Protein AF-A0A9E5ZS66-F1 (afdb_monomer)

Sequence (332 aa):
MKNKKNYLKIIKYVLIVLVYCNCYYNGHAQNQLYPANLNLSTLNGSNGFAIPGLPTSLQFGAESQFIGDVNNDGLQDIAIGSGNATINGNELAGAAYIIFGSSTPFPTPFDVDMLDGTNGFAVEGIAYNKRRGSTITGPGDINGDGIDDLIIGSSSTTAIVIYGTTTFPALITINDITSTNGFLINTGANQIASLGDVNGDAINDFIIGRPDSSGQSWIVFGRSTNFPASIGASWLDGINGFRTSTFPGTIPSFKVGGAGDINNDGFNDILIGNWDSTDPAISYILFGKGTSFAPLVDLLALDGTDGFSIDNNGGNFLSFVGTLGDINNDGI

Foldseek 3Di:
DDDPPPDPPPFDKDWDFDDDDPPPDDDDPPPVPDDPDDDQVPQWQVGTAIEGDDPPQQCWQVEKDFQAFLQPPPFTKMKIWRQQDQDPNAGSLIKMWIFHDDPDGADHHHYSVPQAFQGTAMETGDHHNFRKRLYKHFLQALQPPRHTKIWIFTQFFKIWTFHRHNTDGRYDYPVNQDQVGTAIEGFHALDKEWAQFLQPPRHTKIKGFCTNVVQKIWIAHRYNDTDDNYDYLVVLAQVRTAMEDHDDAPRWRNAKYWQQQPVPPPGIKIKTWGQHQDPQRKIWIFHGYNDTDGNYHYRVPDDPPGTDIDRQPPRGTDPYHDYDPPPPPPSD

Nearest PDB structures (foldseek):
  6om1-assembly1_A  TM=7.095E-01  e=1.497E-08  Homo sapiens
  8xfg-assembly1_A  TM=6.602E-01  e=8.452E-08  Homo sapiens
  4um8-assembly2_C  TM=6.629E-01  e=1.747E-07  Homo sapiens
  4neh-assembly1_A  TM=5.868E-01  e=8.341E-07  Homo sapiens
  3k6s-assembly1_A  TM=6.011E-01  e=1.217E-05  Homo sapiens

Secondary structure (DSSP, 8-state):
------------EEEE-----------------S-SS--GGG--SSS-EEEEPP-TTS-TTSSEEE---SSSSSS--EEEEETT--BTTBTT-BEEEEE---SSPPPSS--GGG--SSSEEEEE--STT--EEEEEEEEE-SSSSSS-EEEEEETTS-EEEE---S---SEE-GGG--TTTEEEE-S--SEEEEEE-SSSSSS-EEEEESGGG-S-EEEE---SS---SEE-GGG-SSSSEEEEPP-SSSEEEEEEEEEESSSSSSS-EEEEEEE-SSS--EEEEE---SSPPPSEE-GGG--SSSEEEEE-TTT-----------SSSS--

pLDDT: mean 84.76, std 17.6, range [31.8, 98.62]

Solvent-accessible surface area (backbone atoms only — not comparable to full-atom values): 17534 Å² total; per-residue (Å²): 134,90,81,80,80,78,72,77,77,77,80,56,62,44,79,51,77,60,82,83,79,81,84,71,92,69,97,66,77,89,66,77,90,60,69,99,67,82,61,77,90,72,44,63,16,74,67,14,34,39,32,73,42,62,71,90,82,16,48,52,54,74,31,67,48,72,24,41,27,35,48,67,80,86,39,61,18,37,39,34,12,17,20,39,25,64,40,98,86,20,54,25,2,8,23,27,42,38,38,52,47,69,99,60,64,43,55,64,63,37,62,81,88,71,37,60,22,85,59,20,26,35,39,46,30,92,42,64,65,33,15,22,16,55,24,61,35,31,35,33,27,36,53,60,80,83,33,14,17,40,37,38,16,5,61,68,33,59,20,41,39,38,52,38,44,82,72,51,61,31,66,44,43,81,86,73,57,40,68,88,46,28,27,32,36,72,33,13,28,65,27,56,25,32,28,41,33,32,53,64,81,83,27,19,15,34,38,33,14,16,45,69,75,65,23,21,36,38,40,38,52,35,37,75,62,83,69,58,62,58,48,49,77,88,63,27,61,20,79,51,17,24,30,42,44,65,62,75,54,83,32,25,21,58,34,47,24,19,50,36,47,67,83,70,79,83,22,18,14,39,35,41,17,22,47,20,77,53,86,66,20,46,25,34,41,40,55,36,39,77,62,85,52,56,32,66,40,58,70,89,71,47,79,60,85,60,20,38,76,42,81,28,68,90,60,40,58,57,87,77,68,67,64,73,71,64,84,82,74,78,82,86

Structure (mmCIF, N/CA/C/O backbone):
data_AF-A0A9E5ZS66-F1
#
_entry.id   AF-A0A9E5ZS66-F1
#
loop_
_atom_site.group_PDB
_atom_site.id
_atom_site.type_symbol
_atom_site.label_atom_id
_atom_site.label_alt_id
_atom_site.label_comp_id
_atom_site.label_asym_id
_atom_site.label_entity_id
_atom_site.label_seq_id
_atom_site.pdbx_PDB_ins_code
_atom_site.Cartn_x
_atom_site.Cartn_y
_atom_site.Cartn_z
_atom_site.occupancy
_atom_site.B_iso_or_equiv
_atom_site.auth_seq_id
_atom_site.auth_comp_id
_atom_site.auth_asym_id
_atom_site.auth_atom_id
_atom_site.pdbx_PDB_model_num
ATOM 1 N N . MET A 1 1 ? -26.086 45.829 11.286 1.00 36.38 1 MET A N 1
ATOM 2 C CA . MET A 1 1 ? -26.858 44.726 10.67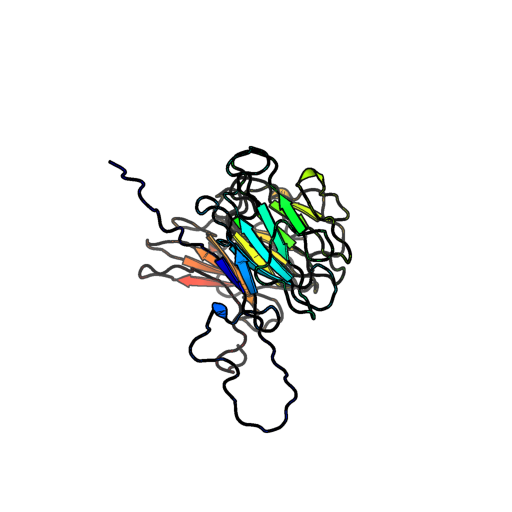3 1.00 36.38 1 MET A CA 1
ATOM 3 C C . MET A 1 1 ? -25.900 43.593 10.355 1.00 36.38 1 MET A C 1
ATOM 5 O O . MET A 1 1 ? -24.810 43.852 9.863 1.00 36.38 1 MET A O 1
ATOM 9 N N . LYS A 1 2 ? -26.271 42.376 10.758 1.00 37.97 2 LYS A N 1
ATOM 10 C CA . LYS A 1 2 ? -25.498 41.135 10.623 1.00 37.97 2 LYS A CA 1
ATOM 11 C C . LYS A 1 2 ? -25.270 40.797 9.147 1.00 37.97 2 LYS A C 1
ATOM 13 O O . LYS A 1 2 ? -26.217 40.861 8.382 1.00 37.97 2 LYS A O 1
ATOM 18 N N . ASN A 1 3 ? -24.079 40.308 8.813 1.00 33.38 3 ASN A N 1
ATOM 19 C CA . ASN A 1 3 ? -23.892 39.333 7.738 1.00 33.38 3 ASN A CA 1
ATOM 20 C C . ASN A 1 3 ? -22.883 38.280 8.216 1.00 33.38 3 ASN A C 1
ATOM 22 O O . ASN A 1 3 ? -21.720 38.261 7.822 1.00 33.38 3 ASN A O 1
ATOM 26 N N . LYS A 1 4 ? -23.337 37.403 9.123 1.00 35.78 4 LYS A N 1
ATOM 27 C CA . LYS A 1 4 ? -22.687 36.103 9.315 1.00 35.78 4 LYS A CA 1
ATOM 28 C C . LYS A 1 4 ? -23.049 35.274 8.086 1.00 35.78 4 LYS A C 1
ATOM 30 O O . LYS A 1 4 ? -24.195 34.857 7.954 1.00 35.78 4 LYS A O 1
ATOM 35 N N . LYS A 1 5 ? -22.091 35.081 7.178 1.00 39.00 5 LYS A N 1
ATOM 36 C CA . LYS A 1 5 ? -22.183 34.033 6.161 1.00 39.00 5 LYS A CA 1
ATOM 37 C C . LYS A 1 5 ? -22.294 32.704 6.908 1.00 39.00 5 LYS A C 1
ATOM 39 O O . LYS A 1 5 ? -21.324 32.249 7.507 1.00 39.00 5 LYS A O 1
ATOM 44 N N . ASN A 1 6 ? -23.490 32.126 6.915 1.00 36.09 6 ASN A N 1
ATOM 45 C CA . ASN A 1 6 ? -23.680 30.729 7.265 1.00 36.09 6 ASN A CA 1
ATOM 46 C C . ASN A 1 6 ? -23.031 29.915 6.146 1.00 36.09 6 ASN A C 1
ATOM 48 O O . ASN A 1 6 ? -23.647 29.676 5.111 1.00 36.09 6 ASN A O 1
ATOM 52 N N . TYR A 1 7 ? -21.768 29.539 6.325 1.00 35.75 7 TYR A N 1
ATOM 53 C CA . TYR A 1 7 ? -21.226 28.428 5.564 1.00 35.75 7 TYR A CA 1
ATOM 54 C C . TYR A 1 7 ? -22.004 27.194 6.017 1.00 35.75 7 TYR A C 1
ATOM 56 O O . TYR A 1 7 ? -21.926 26.814 7.188 1.00 35.75 7 TYR A O 1
ATOM 64 N N . LEU A 1 8 ? -22.797 26.602 5.120 1.00 31.80 8 LEU A N 1
ATOM 65 C CA . LEU A 1 8 ? -23.217 25.220 5.299 1.00 31.80 8 LEU A CA 1
ATOM 66 C C . LEU A 1 8 ? -21.930 24.413 5.491 1.00 31.80 8 LEU A C 1
ATOM 68 O O . LEU A 1 8 ? -21.129 24.296 4.564 1.00 31.80 8 LEU A O 1
ATOM 72 N N . LYS A 1 9 ? -21.706 23.893 6.702 1.00 33.88 9 LYS A N 1
ATOM 73 C CA . LYS A 1 9 ? -20.763 22.796 6.899 1.00 33.88 9 LYS A CA 1
ATOM 74 C C . LYS A 1 9 ? -21.341 21.624 6.116 1.00 33.88 9 LYS A C 1
ATOM 76 O O . LYS A 1 9 ? -22.231 20.939 6.606 1.00 33.88 9 LYS A O 1
ATOM 81 N N . ILE A 1 10 ? -20.884 21.435 4.882 1.00 38.16 10 ILE A N 1
ATOM 82 C CA . ILE A 1 10 ? -21.000 20.139 4.223 1.00 38.16 10 ILE A CA 1
ATOM 83 C C . ILE A 1 10 ? -20.134 19.224 5.081 1.00 38.16 10 ILE A C 1
ATOM 85 O O . ILE A 1 10 ? -18.907 19.314 5.032 1.00 38.16 10 ILE A O 1
ATOM 89 N N . ILE A 1 11 ? -20.762 18.446 5.960 1.00 42.16 11 ILE A N 1
ATOM 90 C CA . ILE A 1 11 ? -20.034 17.447 6.727 1.00 42.16 11 ILE A CA 1
ATOM 91 C C . ILE A 1 11 ? -19.647 16.376 5.709 1.00 42.16 11 ILE A C 1
ATOM 93 O O . ILE A 1 11 ? -20.509 15.735 5.112 1.00 42.16 11 ILE A O 1
ATOM 97 N N . LYS A 1 12 ? -18.348 16.284 5.420 1.00 51.50 12 LYS A N 1
ATOM 98 C CA . LYS A 1 12 ? -17.792 15.198 4.619 1.00 51.50 12 LYS A CA 1
ATOM 99 C C . LYS A 1 12 ? -17.627 14.008 5.559 1.00 51.50 12 LYS A C 1
ATOM 101 O O . LYS A 1 12 ? -17.084 14.171 6.648 1.00 51.50 12 LYS A O 1
ATOM 106 N N . TYR A 1 13 ? -18.135 12.856 5.153 1.00 49.97 13 TYR A N 1
ATOM 107 C CA . TYR A 1 13 ? -18.022 11.601 5.887 1.00 49.97 13 TYR A CA 1
ATOM 108 C C . TYR A 1 13 ? -17.278 10.602 5.011 1.00 49.97 13 TYR A C 1
ATOM 110 O O . TYR A 1 13 ? -17.424 10.646 3.787 1.00 49.97 13 TYR A O 1
ATOM 118 N N . VAL A 1 14 ? -16.536 9.692 5.635 1.00 57.38 14 VAL A N 1
ATOM 119 C CA . VAL A 1 14 ? -16.211 8.412 5.002 1.00 57.38 14 VAL A CA 1
ATOM 120 C C . VAL A 1 14 ? -17.376 7.476 5.301 1.00 57.38 14 VAL A C 1
ATOM 122 O O . VAL A 1 14 ? -17.812 7.364 6.451 1.00 57.38 14 VAL A O 1
ATOM 125 N N . LEU A 1 15 ? -17.929 6.876 4.249 1.00 53.34 15 LEU A N 1
ATOM 126 C CA . LEU A 1 15 ? -19.026 5.922 4.343 1.00 53.34 15 LEU A CA 1
ATOM 127 C C . LEU A 1 15 ? -18.474 4.519 4.133 1.00 53.34 15 LEU A C 1
ATOM 129 O O . LEU A 1 15 ? -17.891 4.246 3.087 1.00 53.34 15 LEU A O 1
ATOM 133 N N . ILE A 1 16 ? -18.726 3.637 5.095 1.00 58.06 16 ILE A N 1
ATOM 134 C CA . ILE A 1 16 ? -18.378 2.222 5.002 1.00 58.06 16 ILE A CA 1
ATOM 135 C C . ILE A 1 16 ? -19.678 1.424 5.033 1.00 58.06 16 ILE A C 1
ATOM 137 O O . ILE A 1 16 ? -20.491 1.551 5.954 1.00 58.06 16 ILE A O 1
ATOM 141 N N . VAL A 1 17 ? -19.889 0.618 3.993 1.00 56.75 17 VAL A N 1
ATOM 142 C CA . VAL A 1 17 ? -21.053 -0.263 3.866 1.00 56.75 17 VAL A CA 1
ATOM 143 C C . VAL A 1 17 ? -20.607 -1.680 4.191 1.00 56.75 17 VAL A C 1
ATOM 145 O O . VAL A 1 17 ? -19.771 -2.240 3.490 1.00 56.75 17 VAL A O 1
ATOM 148 N N . LEU A 1 18 ? -21.171 -2.258 5.252 1.00 43.91 18 LEU A N 1
ATOM 149 C CA . LEU A 1 18 ? -20.892 -3.638 5.638 1.00 43.91 18 LEU A CA 1
ATOM 150 C C . LEU A 1 18 ? -21.730 -4.583 4.773 1.00 43.91 18 LEU A C 1
ATOM 152 O O . LEU A 1 18 ? -22.962 -4.484 4.731 1.00 43.91 18 LEU A O 1
ATOM 156 N N . VAL A 1 19 ? -21.058 -5.492 4.068 1.00 40.69 19 VAL A N 1
ATOM 157 C CA . VAL A 1 19 ? -21.708 -6.502 3.232 1.00 40.69 19 VAL A CA 1
ATOM 158 C C . VAL A 1 19 ? -21.757 -7.819 3.989 1.00 40.69 19 VAL A C 1
ATOM 160 O O . VAL A 1 19 ? -20.729 -8.429 4.247 1.00 40.69 19 VAL A O 1
ATOM 163 N N . TYR A 1 20 ? -22.960 -8.270 4.340 1.00 36.44 20 TYR A N 1
ATOM 164 C CA . TYR A 1 20 ? -23.167 -9.577 4.956 1.00 36.44 20 TYR A CA 1
ATOM 165 C C . TYR A 1 20 ? -23.696 -10.548 3.891 1.00 36.44 20 TYR A C 1
ATOM 167 O O . TYR A 1 20 ? -24.894 -10.557 3.603 1.00 36.44 20 TYR A O 1
ATOM 175 N N . CYS A 1 21 ? -22.821 -11.356 3.274 1.00 38.41 21 CYS A N 1
ATOM 176 C CA . CYS A 1 21 ? -23.268 -12.519 2.498 1.00 38.41 21 CYS A CA 1
ATOM 177 C C . CYS A 1 21 ? -23.444 -13.698 3.447 1.00 38.41 21 CYS A C 1
ATOM 179 O O . CYS A 1 21 ? -22.480 -14.326 3.874 1.00 38.41 21 CYS A O 1
ATOM 181 N N . ASN A 1 22 ? -24.694 -14.034 3.748 1.00 35.97 22 ASN A N 1
ATOM 182 C CA . ASN A 1 22 ? -25.016 -15.305 4.377 1.00 35.97 22 ASN A CA 1
ATOM 183 C C . ASN A 1 22 ? -25.039 -16.368 3.272 1.00 35.97 22 ASN A C 1
ATOM 185 O O . ASN A 1 22 ? -26.098 -16.720 2.753 1.00 35.97 22 ASN A O 1
ATOM 189 N N . CYS A 1 23 ? -23.868 -16.822 2.828 1.00 40.44 23 CYS A N 1
ATOM 190 C CA . CYS A 1 23 ? -23.771 -17.762 1.718 1.00 40.44 23 CYS A CA 1
ATOM 191 C C . CYS A 1 23 ? -24.053 -19.210 2.196 1.00 40.44 23 CYS A C 1
ATOM 193 O O . CYS A 1 23 ? -23.234 -20.107 2.032 1.00 40.44 23 CYS A O 1
ATOM 195 N N . TYR A 1 24 ? -25.226 -19.458 2.793 1.00 40.06 24 TYR A N 1
ATOM 196 C CA . TYR A 1 24 ? -25.786 -20.810 2.887 1.00 40.06 24 TYR A CA 1
ATOM 197 C C . TYR A 1 24 ? -26.629 -21.057 1.638 1.00 40.06 24 TYR A C 1
ATOM 199 O O . TYR A 1 24 ? -27.750 -20.566 1.503 1.00 40.06 24 TYR A O 1
ATOM 207 N N . TYR A 1 25 ? -26.044 -21.804 0.702 1.00 45.16 25 TYR A N 1
ATOM 208 C CA . TYR A 1 25 ? -26.664 -22.234 -0.546 1.00 45.16 25 TYR A CA 1
ATOM 209 C C . TYR A 1 25 ? -27.928 -23.052 -0.257 1.00 45.16 25 TYR A C 1
ATOM 211 O O . TYR A 1 25 ? -27.865 -24.246 0.013 1.00 45.16 25 TYR A O 1
ATOM 219 N N . ASN A 1 26 ? -29.088 -22.405 -0.323 1.00 39.00 26 ASN A N 1
ATOM 220 C CA . ASN A 1 26 ? -30.381 -23.065 -0.455 1.00 39.00 26 ASN A CA 1
ATOM 221 C C . ASN A 1 26 ? -31.292 -22.203 -1.333 1.00 39.00 26 ASN A C 1
ATOM 223 O O . ASN A 1 26 ? -32.043 -21.370 -0.840 1.00 39.00 26 ASN A O 1
ATOM 227 N N . GLY A 1 27 ? -31.190 -22.403 -2.650 1.00 45.38 27 GLY A N 1
ATOM 228 C CA . GLY A 1 27 ? -32.320 -22.435 -3.591 1.00 45.38 27 GLY A CA 1
ATOM 229 C C . GLY A 1 27 ? -33.308 -21.264 -3.683 1.00 45.38 27 GLY A C 1
ATOM 230 O O . GLY A 1 27 ? -34.323 -21.422 -4.358 1.00 45.38 27 GLY A O 1
ATOM 231 N N . HIS A 1 28 ? -33.069 -20.110 -3.066 1.00 40.34 28 HIS A N 1
ATOM 232 C CA . HIS A 1 28 ? -33.955 -18.955 -3.179 1.00 40.34 28 HIS A CA 1
ATOM 233 C C . HIS A 1 28 ? -33.386 -17.925 -4.151 1.00 40.34 28 HIS A C 1
ATOM 235 O O . HIS A 1 28 ? -32.195 -17.624 -4.140 1.00 40.34 28 HIS A O 1
ATOM 241 N N . ALA A 1 29 ? -34.269 -17.418 -5.014 1.00 43.22 29 ALA A N 1
ATOM 242 C CA . ALA A 1 29 ? -34.008 -16.333 -5.942 1.00 43.22 29 ALA A CA 1
ATOM 243 C C . ALA A 1 29 ? -33.175 -15.225 -5.287 1.00 43.22 29 ALA A C 1
ATOM 245 O O . ALA A 1 29 ? -33.376 -14.920 -4.112 1.00 43.22 29 ALA A O 1
ATOM 246 N N . GLN A 1 30 ? -32.275 -14.648 -6.084 1.00 47.28 30 GLN A N 1
ATOM 247 C CA . GLN A 1 30 ? -31.478 -13.450 -5.830 1.00 47.28 30 GLN A CA 1
ATOM 248 C C . GLN A 1 30 ? -32.368 -12.319 -5.286 1.00 47.28 30 GLN A C 1
ATOM 250 O O . GLN A 1 30 ? -32.801 -11.433 -6.021 1.00 47.28 30 GLN A O 1
ATOM 255 N N . ASN A 1 31 ? -32.712 -12.368 -4.000 1.00 48.25 31 ASN A N 1
ATOM 256 C CA . ASN A 1 31 ? -33.357 -11.261 -3.328 1.00 48.25 31 ASN A CA 1
ATOM 257 C C . ASN A 1 31 ? -32.305 -10.173 -3.300 1.00 48.25 31 ASN A C 1
ATOM 259 O O . ASN A 1 31 ? -31.251 -10.352 -2.699 1.00 48.25 31 ASN A O 1
ATOM 263 N N . GLN A 1 32 ? -32.580 -9.074 -3.990 1.00 50.25 32 GLN A N 1
ATOM 264 C CA . GLN A 1 32 ? -31.764 -7.879 -3.942 1.00 50.25 32 GLN A CA 1
ATOM 265 C C . GLN A 1 32 ? -31.570 -7.492 -2.462 1.00 50.25 32 GLN A C 1
ATOM 267 O O . GLN A 1 32 ? -32.476 -6.945 -1.838 1.00 50.25 32 GLN A O 1
ATOM 272 N N . LEU A 1 33 ? -30.410 -7.839 -1.887 1.00 61.53 33 LEU A N 1
ATOM 273 C CA . LEU A 1 33 ? -30.111 -7.681 -0.454 1.00 61.53 33 LEU A CA 1
ATOM 274 C C . LEU A 1 33 ? -29.958 -6.204 -0.051 1.00 61.53 33 LEU A C 1
ATOM 276 O O . LEU A 1 33 ? -29.915 -5.890 1.136 1.00 61.53 33 LEU A O 1
ATOM 280 N N . TYR A 1 34 ? -29.920 -5.297 -1.035 1.00 61.88 34 TYR A N 1
ATOM 281 C CA . TYR A 1 34 ? -29.698 -3.869 -0.849 1.00 61.88 34 TYR A CA 1
ATOM 282 C C . TYR A 1 34 ? -30.786 -3.021 -1.506 1.00 61.88 34 TYR A C 1
ATOM 284 O O . TYR A 1 34 ? -31.187 -3.286 -2.645 1.00 61.88 34 TYR A O 1
ATOM 292 N N . PRO A 1 35 ? -31.246 -1.951 -0.837 1.00 71.38 35 PRO A N 1
ATOM 293 C CA . PRO A 1 35 ? -32.165 -1.018 -1.462 1.00 71.38 35 PRO A CA 1
ATOM 294 C C . PRO A 1 35 ? -31.481 -0.332 -2.652 1.00 71.38 35 PRO A C 1
ATOM 296 O O . PRO A 1 35 ? -30.297 -0.014 -2.598 1.00 71.38 35 PRO A O 1
ATOM 299 N N . ALA A 1 36 ? -32.244 -0.022 -3.705 1.00 80.19 36 ALA A N 1
ATOM 300 C CA . ALA A 1 36 ? -31.746 0.778 -4.833 1.00 80.19 36 ALA A CA 1
ATOM 301 C C . ALA A 1 36 ? -31.235 2.172 -4.405 1.00 80.19 36 ALA A C 1
ATOM 303 O O . ALA A 1 36 ? -30.496 2.815 -5.141 1.00 80.19 36 ALA A O 1
ATOM 304 N N . ASN A 1 37 ? -31.638 2.633 -3.215 1.00 81.50 37 ASN A N 1
ATOM 305 C CA . ASN A 1 37 ? -31.146 3.846 -2.576 1.00 81.50 37 ASN A CA 1
ATOM 306 C C . ASN A 1 37 ? -30.754 3.529 -1.128 1.00 81.50 37 ASN A C 1
ATOM 308 O O . ASN A 1 37 ? -31.619 3.204 -0.312 1.00 81.50 37 ASN A O 1
ATOM 312 N N . LEU A 1 38 ? -29.468 3.654 -0.797 1.00 79.94 38 LEU A N 1
ATOM 313 C CA . LEU A 1 38 ? -28.993 3.555 0.581 1.00 79.94 38 LEU A CA 1
ATOM 314 C C . LEU A 1 38 ? -29.257 4.879 1.311 1.00 79.94 38 LEU A C 1
ATOM 316 O O . LEU A 1 38 ? -28.646 5.902 1.002 1.00 79.94 38 LEU A O 1
ATOM 320 N N . ASN A 1 39 ? -30.167 4.872 2.287 1.00 84.69 39 ASN A N 1
ATOM 321 C CA . ASN A 1 39 ? -30.414 6.044 3.121 1.00 84.69 39 ASN A CA 1
ATOM 322 C C . ASN A 1 39 ? -29.409 6.094 4.281 1.00 84.69 39 ASN A C 1
ATOM 324 O O . ASN A 1 39 ? -29.482 5.301 5.213 1.00 84.69 39 ASN A O 1
ATOM 328 N N . LEU A 1 40 ? -28.502 7.071 4.269 1.00 84.12 40 LEU A N 1
ATOM 329 C CA . LEU A 1 40 ? -27.480 7.210 5.314 1.00 84.12 40 LEU A CA 1
ATOM 330 C C . LEU A 1 40 ? -28.066 7.462 6.709 1.00 84.12 40 LEU A C 1
ATOM 332 O O . LEU A 1 40 ? -27.423 7.160 7.709 1.00 84.12 40 LEU A O 1
ATOM 336 N N . SER A 1 41 ? -29.298 7.975 6.801 1.00 85.81 41 SER A N 1
ATOM 337 C CA . SER A 1 41 ? -29.964 8.170 8.091 1.00 85.81 41 SER A CA 1
ATOM 338 C C . SER A 1 41 ? -30.432 6.862 8.737 1.00 85.81 41 SER A C 1
ATOM 340 O O . SER A 1 41 ? -30.928 6.901 9.859 1.00 85.81 41 SER A O 1
ATOM 342 N N . THR A 1 42 ? -30.363 5.728 8.028 1.00 87.06 42 THR A N 1
ATOM 343 C CA . THR A 1 42 ? -30.750 4.410 8.558 1.00 87.06 42 THR A CA 1
ATOM 344 C C . THR A 1 42 ? -29.557 3.580 9.020 1.00 87.06 42 THR A C 1
ATOM 346 O O . THR A 1 42 ? -29.755 2.434 9.422 1.00 87.06 42 THR A O 1
ATOM 349 N N . LEU A 1 43 ? -28.338 4.124 8.938 1.00 88.19 43 LEU A N 1
ATOM 350 C CA . LEU A 1 43 ? -27.136 3.459 9.430 1.00 88.19 43 LEU A CA 1
ATOM 351 C C . LEU A 1 43 ? -27.200 3.321 10.952 1.00 88.19 43 LEU A C 1
ATOM 353 O O . LEU A 1 43 ? -27.479 4.297 11.649 1.00 88.19 43 LEU A O 1
ATOM 357 N N . ASN A 1 44 ? -26.966 2.111 11.451 1.00 86.50 44 ASN A N 1
ATOM 358 C CA . ASN A 1 44 ? -27.088 1.778 12.873 1.00 86.50 44 ASN A CA 1
ATOM 359 C C . ASN A 1 44 ? -25.968 0.866 13.398 1.00 86.50 44 ASN A C 1
ATOM 361 O O . ASN A 1 44 ? -26.104 0.300 14.480 1.00 86.50 44 ASN A O 1
ATOM 365 N N . GLY A 1 45 ? -24.901 0.674 12.619 1.00 86.81 45 GLY A N 1
ATOM 366 C CA . GLY A 1 45 ? -23.747 -0.127 13.010 1.00 86.81 45 GLY A CA 1
ATOM 367 C C . GLY A 1 45 ? -23.822 -1.565 12.532 1.00 86.81 45 GLY A C 1
ATOM 368 O O . GLY A 1 45 ? -22.799 -2.129 12.168 1.00 86.81 45 GLY A O 1
ATOM 369 N N . SER A 1 46 ? -25.025 -2.145 12.468 1.00 85.75 46 SER A N 1
ATOM 370 C CA . SER A 1 46 ? -25.243 -3.490 11.915 1.00 85.75 46 SER A CA 1
ATOM 371 C C . SER A 1 46 ? -25.336 -3.493 10.390 1.00 85.75 46 SER A C 1
ATOM 373 O O . SER A 1 46 ? -25.014 -4.489 9.756 1.00 85.75 46 SER A O 1
ATOM 375 N N . ASN A 1 47 ? -25.819 -2.401 9.792 1.00 79.25 47 ASN A N 1
ATOM 376 C CA . ASN A 1 47 ? -26.011 -2.257 8.342 1.00 79.25 47 ASN A CA 1
ATOM 377 C C . ASN A 1 47 ? -25.033 -1.253 7.699 1.00 79.25 47 ASN A C 1
ATOM 379 O O . ASN A 1 47 ? -25.253 -0.797 6.576 1.00 79.25 47 ASN A O 1
ATOM 383 N N . GLY A 1 48 ? -23.974 -0.899 8.427 1.00 84.94 48 GLY A N 1
ATOM 384 C CA . GLY A 1 48 ? -23.014 0.141 8.077 1.00 84.94 48 GLY A CA 1
ATOM 385 C C . GLY A 1 48 ? -22.985 1.268 9.107 1.00 84.94 48 GLY A C 1
ATOM 386 O O . GLY A 1 48 ? -23.864 1.399 9.965 1.00 84.94 48 GLY A O 1
ATOM 387 N N . PHE A 1 49 ? -21.948 2.089 9.013 1.00 88.56 49 PHE A N 1
ATOM 388 C CA . PHE A 1 49 ? -21.701 3.207 9.914 1.00 88.56 49 PHE A CA 1
ATOM 389 C C . PHE A 1 49 ? -21.044 4.359 9.154 1.00 88.56 49 PHE A C 1
ATOM 391 O O . PHE A 1 49 ? -20.528 4.201 8.047 1.00 88.56 49 PHE A O 1
ATOM 398 N N . ALA A 1 50 ? -21.114 5.550 9.740 1.00 87.69 50 ALA A N 1
ATOM 399 C CA . ALA A 1 50 ? -20.503 6.746 9.184 1.00 87.69 50 ALA A CA 1
ATOM 400 C C . ALA A 1 50 ? -19.373 7.206 10.095 1.00 87.69 50 ALA A C 1
ATOM 402 O O . ALA A 1 50 ? -19.555 7.284 11.312 1.00 87.69 50 ALA A O 1
ATOM 403 N N . ILE A 1 51 ? -18.249 7.567 9.485 1.00 87.62 51 ILE A N 1
ATOM 404 C CA . ILE A 1 51 ? -17.110 8.155 10.181 1.00 87.62 51 ILE A CA 1
ATOM 405 C C . ILE A 1 51 ? -17.111 9.653 9.865 1.00 87.62 51 ILE A C 1
ATOM 407 O O . ILE A 1 51 ? -16.932 10.034 8.698 1.00 87.62 51 ILE A O 1
ATOM 411 N N . PRO A 1 52 ? -17.381 10.525 10.854 1.00 82.94 52 PRO A N 1
ATOM 412 C CA . PRO A 1 52 ? -17.314 11.965 10.675 1.00 82.94 52 PRO A CA 1
ATOM 413 C C . PRO A 1 52 ? -15.915 12.366 10.230 1.00 82.94 52 PRO A C 1
ATOM 415 O O . PRO A 1 52 ? -14.930 12.047 10.887 1.00 82.94 52 PRO A O 1
ATOM 418 N N . GLY A 1 53 ? -15.824 13.075 9.107 1.00 68.69 53 GLY A N 1
ATOM 419 C CA . GLY A 1 53 ? -14.543 13.588 8.658 1.00 68.69 53 GLY A CA 1
ATOM 420 C C . GLY A 1 53 ? -14.004 14.661 9.600 1.00 68.69 53 GLY A C 1
ATOM 421 O O . GLY A 1 53 ? -14.749 15.521 10.084 1.00 68.69 53 GLY A O 1
ATOM 422 N N . LEU A 1 54 ? -12.684 14.659 9.788 1.00 68.00 54 LEU A N 1
ATOM 423 C CA . LEU A 1 54 ? -11.949 15.783 10.369 1.00 68.00 54 LEU A CA 1
ATOM 424 C C . LEU A 1 54 ? -12.116 17.047 9.487 1.00 68.00 54 LEU A C 1
ATOM 426 O O . LEU A 1 54 ? -12.518 16.939 8.322 1.00 68.00 54 LEU A O 1
ATOM 430 N N . PRO A 1 55 ? -11.843 18.269 9.996 1.00 61.00 55 PRO A N 1
ATOM 431 C CA . PRO A 1 55 ? -12.045 19.514 9.250 1.00 61.00 55 PRO A CA 1
ATOM 432 C C . PRO A 1 55 ? -11.540 19.457 7.795 1.00 61.00 55 PRO A C 1
ATOM 434 O O . PRO A 1 55 ? -10.451 18.967 7.508 1.00 61.00 55 PRO A O 1
ATOM 437 N N . THR A 1 56 ? -12.335 19.990 6.860 1.00 52.19 56 THR A N 1
ATOM 438 C CA . THR A 1 56 ? -12.266 19.747 5.401 1.00 52.19 56 THR A CA 1
ATOM 439 C C . THR A 1 56 ? -10.942 20.070 4.692 1.00 52.19 56 THR A C 1
ATOM 441 O O . THR A 1 56 ? -10.806 19.746 3.514 1.00 52.19 56 THR A O 1
ATOM 444 N N . SER A 1 57 ? -9.980 20.717 5.354 1.00 56.66 57 SER A N 1
ATOM 445 C CA . SER A 1 57 ? -8.639 20.989 4.816 1.00 56.66 57 SER A CA 1
ATOM 446 C C . SER A 1 57 ? -7.661 19.814 4.961 1.00 56.66 57 SER A C 1
ATOM 448 O O . SER A 1 57 ? -6.571 19.876 4.397 1.00 56.66 57 SER A O 1
ATOM 450 N N . LEU A 1 58 ? -8.029 18.752 5.688 1.00 63.50 58 LEU A N 1
ATOM 451 C CA . LEU A 1 58 ? -7.089 17.716 6.138 1.00 63.50 58 LEU A CA 1
ATOM 452 C C . LEU A 1 58 ? -7.074 16.422 5.292 1.00 63.50 58 LEU A C 1
ATOM 454 O O . LEU A 1 58 ? -6.325 15.508 5.616 1.00 63.50 58 LEU A O 1
ATOM 458 N N . GLN A 1 59 ? -7.815 16.356 4.172 1.00 72.62 59 GLN A N 1
ATOM 459 C CA . GLN A 1 59 ? -7.867 15.172 3.281 1.00 72.62 59 GLN A CA 1
ATOM 460 C C . GLN A 1 59 ? -8.240 13.854 3.996 1.00 72.62 59 GLN A C 1
ATOM 462 O O . GLN A 1 59 ? -7.853 12.777 3.558 1.00 72.62 59 GLN A O 1
ATOM 467 N N . PHE A 1 60 ? -9.025 13.931 5.072 1.00 83.69 60 PHE A N 1
ATOM 468 C CA . PHE A 1 60 ? -9.537 12.746 5.756 1.00 83.69 60 PHE A CA 1
ATOM 469 C C . PHE A 1 60 ? -10.364 11.876 4.801 1.00 83.69 60 PHE A C 1
ATOM 471 O O . PHE A 1 60 ? -11.303 12.377 4.172 1.00 83.69 60 PHE A O 1
ATOM 478 N N . GLY A 1 61 ? -10.008 10.597 4.696 1.00 82.44 61 GLY A N 1
ATOM 479 C CA . GLY A 1 61 ? -10.659 9.648 3.798 1.00 82.44 61 GLY A CA 1
ATOM 480 C C . GLY A 1 61 ? -10.274 9.776 2.330 1.00 82.44 61 GLY A C 1
ATOM 481 O O . GLY A 1 61 ? -10.956 9.203 1.489 1.00 82.44 61 GLY A O 1
ATOM 482 N N . ALA A 1 62 ? -9.230 10.545 1.999 1.00 78.38 62 ALA A N 1
ATOM 483 C CA . ALA A 1 62 ? -8.699 10.567 0.634 1.00 78.38 62 ALA A CA 1
ATOM 484 C C . ALA A 1 62 ? -8.048 9.230 0.250 1.00 78.38 62 ALA A C 1
ATOM 486 O O . ALA A 1 62 ? -8.051 8.878 -0.924 1.00 78.38 62 ALA A O 1
ATOM 487 N N . GLU A 1 63 ? -7.535 8.509 1.247 1.00 86.25 63 GLU A N 1
ATOM 488 C CA . GLU A 1 63 ? -7.053 7.139 1.139 1.00 86.25 63 GLU A CA 1
ATOM 489 C C . GLU A 1 63 ? -7.892 6.280 2.087 1.00 86.25 63 GLU A C 1
ATOM 491 O O . GLU A 1 63 ? -7.960 6.569 3.284 1.00 86.25 63 GLU A O 1
ATOM 496 N N . SER A 1 64 ? -8.564 5.258 1.567 1.00 90.25 64 SER A N 1
ATOM 497 C CA . SER A 1 64 ? -9.321 4.306 2.381 1.00 90.25 64 SER A CA 1
ATOM 498 C C . SER A 1 64 ? -9.362 2.949 1.703 1.00 90.25 64 SER A C 1
ATOM 500 O O . SER A 1 64 ? -9.709 2.883 0.523 1.00 90.25 64 SER A O 1
ATOM 502 N N . GLN A 1 65 ? -9.051 1.887 2.438 1.00 90.12 65 GLN A N 1
ATOM 503 C CA . GLN A 1 65 ? -9.068 0.522 1.915 1.00 90.12 65 GLN A CA 1
ATOM 504 C C . GLN A 1 65 ? -9.193 -0.506 3.038 1.00 90.12 65 GLN A C 1
ATOM 506 O O . GLN A 1 65 ? -8.902 -0.199 4.198 1.00 90.12 65 GLN A O 1
ATOM 511 N N . PHE A 1 66 ? -9.590 -1.720 2.667 1.00 91.75 66 PHE A N 1
ATOM 512 C CA . PHE A 1 66 ? -9.378 -2.896 3.503 1.00 91.75 66 PHE A CA 1
ATOM 513 C C . PHE A 1 66 ? -7.892 -3.246 3.511 1.00 91.75 66 PHE A C 1
ATOM 515 O O . PHE A 1 66 ? -7.236 -3.131 2.476 1.00 91.75 66 PHE A O 1
ATOM 522 N N . ILE A 1 67 ? -7.370 -3.633 4.670 1.00 94.81 67 ILE A N 1
ATOM 523 C CA . ILE A 1 67 ? -5.935 -3.891 4.867 1.00 94.81 67 ILE A CA 1
ATOM 524 C C . ILE A 1 67 ? -5.631 -5.336 5.273 1.00 94.81 67 ILE A C 1
ATOM 526 O O . ILE A 1 67 ? -4.506 -5.617 5.666 1.00 94.81 67 ILE A O 1
ATOM 530 N N . GLY A 1 68 ? -6.610 -6.235 5.159 1.00 95.44 68 GLY A N 1
ATOM 531 C CA . GLY A 1 68 ? -6.499 -7.585 5.708 1.00 95.44 68 GLY A CA 1
ATOM 532 C C . GLY A 1 68 ? -6.859 -7.637 7.193 1.00 95.44 68 GLY A C 1
ATOM 533 O O . GLY A 1 68 ? -7.401 -6.670 7.725 1.00 95.44 68 GLY A O 1
ATOM 534 N N . ASP A 1 69 ? -6.616 -8.777 7.825 1.00 97.69 69 ASP A N 1
ATOM 535 C CA . ASP A 1 69 ? -6.830 -9.023 9.257 1.00 97.69 69 ASP A CA 1
ATOM 536 C C . ASP A 1 69 ? -5.515 -8.795 10.019 1.00 97.69 69 ASP A C 1
ATOM 538 O O . ASP A 1 69 ? -4.705 -9.711 10.193 1.00 97.69 69 ASP A O 1
ATOM 542 N N . VAL A 1 70 ? -5.269 -7.546 10.428 1.00 98.50 70 VAL A N 1
ATOM 543 C CA . VAL A 1 70 ? -3.991 -7.170 11.052 1.00 98.50 70 VAL A CA 1
ATOM 544 C C . VAL A 1 70 ? -3.962 -7.484 12.541 1.00 98.50 70 VAL A C 1
ATOM 546 O O . VAL A 1 70 ? -2.886 -7.494 13.148 1.00 98.50 70 VAL A O 1
ATOM 549 N N . ASN A 1 71 ? -5.130 -7.715 13.150 1.00 98.19 71 ASN A N 1
ATOM 550 C CA . ASN A 1 71 ? -5.260 -8.061 14.562 1.00 98.19 71 ASN A CA 1
ATOM 551 C C . ASN A 1 71 ? -5.483 -9.567 14.827 1.00 98.19 71 ASN A C 1
ATOM 553 O O . ASN A 1 71 ? -5.520 -9.981 15.990 1.00 98.19 71 ASN A O 1
ATOM 557 N N . ASN A 1 72 ? -5.555 -10.381 13.770 1.00 97.88 72 ASN A N 1
ATOM 558 C CA . ASN A 1 72 ? -5.763 -11.827 13.798 1.00 97.88 72 ASN A CA 1
ATOM 559 C C . ASN A 1 72 ? -7.047 -12.242 14.541 1.00 97.88 72 ASN A C 1
ATOM 561 O O . ASN A 1 72 ? -7.036 -13.171 15.361 1.00 97.88 72 ASN A O 1
ATOM 565 N N . ASP A 1 73 ? -8.148 -11.526 14.305 1.00 96.56 73 ASP A N 1
ATOM 566 C CA . ASP A 1 73 ? -9.466 -11.842 14.871 1.00 96.56 73 ASP A CA 1
ATOM 567 C C . ASP A 1 73 ? -10.421 -12.548 13.886 1.00 96.56 73 ASP A C 1
ATOM 569 O O . ASP A 1 73 ? -11.527 -12.969 14.257 1.00 96.56 73 ASP A O 1
ATOM 573 N N . GLY A 1 74 ? -9.961 -12.764 12.654 1.00 95.50 74 GLY A N 1
ATOM 574 C CA . GLY A 1 74 ? -10.678 -13.391 11.553 1.00 95.50 74 GLY A CA 1
ATOM 575 C C . GLY A 1 74 ? -11.539 -12.425 10.736 1.00 95.50 74 GLY A C 1
ATOM 576 O O . GLY A 1 74 ? -12.295 -12.884 9.870 1.00 95.50 74 GLY A O 1
ATOM 577 N N . LEU A 1 75 ? -11.489 -11.119 11.007 1.00 95.00 75 LEU A N 1
ATOM 578 C CA . LEU A 1 75 ? -12.236 -10.088 10.293 1.00 95.00 75 LEU A CA 1
ATOM 579 C C . LEU A 1 75 ? -11.277 -9.129 9.586 1.00 95.00 75 LEU A C 1
ATOM 581 O O . LEU A 1 75 ? -10.227 -8.778 10.095 1.00 95.00 75 LEU A O 1
ATOM 585 N N . GLN A 1 76 ? -11.662 -8.667 8.394 1.00 95.44 76 GLN A N 1
ATOM 586 C CA . GLN A 1 76 ? -10.870 -7.648 7.708 1.00 95.44 76 GLN A CA 1
ATOM 587 C C . GLN A 1 76 ? -10.991 -6.291 8.400 1.00 95.44 76 GLN A C 1
ATOM 589 O O . GLN A 1 76 ? -12.094 -5.823 8.710 1.00 95.44 76 GLN A O 1
ATOM 594 N N . ASP A 1 77 ? -9.852 -5.627 8.503 1.00 96.88 77 ASP A N 1
ATOM 595 C CA . ASP A 1 77 ? -9.679 -4.304 9.068 1.00 96.88 77 ASP A CA 1
ATOM 596 C C . ASP A 1 77 ? -9.650 -3.231 7.980 1.00 96.88 77 ASP A C 1
ATOM 598 O O . ASP A 1 77 ? -9.478 -3.490 6.782 1.00 96.88 77 ASP A O 1
ATOM 602 N N . ILE A 1 78 ? -9.838 -1.982 8.402 1.00 95.25 78 ILE A N 1
ATOM 603 C CA . ILE A 1 78 ? -9.963 -0.836 7.502 1.00 95.25 78 ILE A CA 1
ATOM 604 C C . ILE A 1 78 ? -8.966 0.232 7.909 1.00 95.25 78 ILE A C 1
ATOM 606 O O . ILE A 1 78 ? -8.905 0.625 9.071 1.00 95.25 78 ILE A O 1
ATOM 610 N N . ALA A 1 79 ? -8.247 0.779 6.933 1.00 95.81 79 ALA A N 1
ATOM 611 C CA . ALA A 1 79 ? -7.412 1.948 7.147 1.00 95.81 79 ALA A CA 1
ATOM 612 C C . ALA A 1 79 ? -7.979 3.188 6.461 1.00 95.81 79 ALA A C 1
ATOM 614 O O . ALA A 1 79 ? -8.499 3.127 5.345 1.00 95.81 79 ALA A O 1
ATOM 615 N N . ILE A 1 80 ? -7.834 4.334 7.125 1.00 93.94 80 ILE A N 1
ATOM 616 C CA . ILE A 1 80 ? -8.267 5.642 6.637 1.00 93.94 80 ILE A CA 1
ATOM 617 C C . ILE A 1 80 ? -7.130 6.642 6.794 1.00 93.94 80 ILE A C 1
ATOM 619 O O . ILE A 1 80 ? -6.675 6.933 7.898 1.00 93.94 80 ILE A O 1
ATOM 623 N N . GLY A 1 81 ? -6.697 7.211 5.677 1.00 92.19 81 GLY A N 1
ATOM 624 C CA . GLY A 1 81 ? -5.675 8.241 5.619 1.00 92.19 81 GLY A CA 1
ATOM 625 C C . GLY A 1 81 ? -6.225 9.644 5.860 1.00 92.19 81 GLY A C 1
ATOM 626 O O . GLY A 1 81 ? -7.315 10.014 5.421 1.00 92.19 81 GLY A O 1
ATOM 627 N N . SER A 1 82 ? -5.422 10.460 6.532 1.00 91.56 82 SER A N 1
ATOM 628 C CA . SER A 1 82 ? -5.628 11.890 6.749 1.00 91.56 82 SER A CA 1
ATOM 629 C C . SER A 1 82 ? -4.297 12.612 6.542 1.00 91.56 82 SER A C 1
ATOM 631 O O . SER A 1 82 ? -3.744 13.246 7.442 1.00 91.56 82 SER A O 1
ATOM 633 N N . GLY A 1 83 ? -3.735 12.475 5.338 1.00 90.44 83 GLY A N 1
ATOM 634 C CA . GLY A 1 83 ? -2.385 12.944 5.011 1.00 90.44 83 GLY A CA 1
ATOM 635 C C . GLY A 1 83 ? -2.145 14.442 5.232 1.00 90.44 83 GLY A C 1
ATOM 636 O O . GLY A 1 83 ? -1.007 14.849 5.429 1.00 90.44 83 GLY A O 1
ATOM 637 N N . ASN A 1 84 ? -3.181 15.285 5.267 1.00 90.88 84 ASN A N 1
ATOM 638 C CA . ASN A 1 84 ? -3.014 16.716 5.544 1.00 90.88 84 ASN A CA 1
ATOM 639 C C . ASN A 1 84 ? -3.327 17.098 6.998 1.00 90.88 84 ASN A C 1
ATOM 641 O O . ASN A 1 84 ? -3.372 18.291 7.293 1.00 90.88 84 ASN A O 1
ATOM 645 N N . ALA A 1 85 ? -3.538 16.133 7.901 1.00 90.12 85 ALA A N 1
ATOM 646 C CA . ALA A 1 85 ? -3.819 16.399 9.309 1.00 90.12 85 ALA A CA 1
ATOM 647 C C . ALA A 1 85 ? -2.716 17.227 9.987 1.00 90.12 85 ALA A C 1
ATOM 649 O O . ALA A 1 85 ? -1.518 16.998 9.784 1.00 90.12 85 ALA A O 1
ATOM 650 N N . THR A 1 86 ? -3.141 18.171 10.829 1.00 91.69 86 THR A N 1
ATOM 651 C CA . THR A 1 86 ? -2.262 18.859 11.776 1.00 91.69 86 THR A CA 1
ATOM 652 C C . THR A 1 86 ? -2.259 18.074 13.076 1.00 91.69 86 THR A C 1
ATOM 654 O O . THR A 1 86 ? -3.292 18.000 13.738 1.00 91.69 86 THR A O 1
ATOM 657 N N . ILE A 1 87 ? -1.104 17.532 13.452 1.00 91.94 87 ILE A N 1
ATOM 658 C CA . ILE A 1 87 ? -0.947 16.705 14.653 1.00 91.94 87 ILE A CA 1
ATOM 659 C C . ILE A 1 87 ? -0.049 17.432 15.646 1.00 91.94 87 ILE A C 1
ATOM 661 O O . ILE A 1 87 ? 1.075 17.807 15.309 1.00 91.94 87 ILE A O 1
ATOM 665 N N . ASN A 1 88 ? -0.536 17.656 16.870 1.00 91.12 88 ASN A N 1
ATOM 666 C CA . ASN A 1 88 ? 0.230 18.292 17.951 1.00 91.12 88 ASN A CA 1
ATOM 667 C C . ASN A 1 88 ? 0.912 19.616 17.532 1.00 91.12 88 ASN A C 1
ATOM 669 O O . ASN A 1 88 ? 2.047 19.900 17.906 1.00 91.12 88 ASN A O 1
ATOM 673 N N . GLY A 1 89 ? 0.226 20.419 16.708 1.00 92.00 89 GLY A N 1
ATOM 674 C CA . GLY A 1 89 ? 0.736 21.689 16.174 1.00 92.00 89 GLY A CA 1
ATOM 675 C C . GLY A 1 89 ? 1.624 21.575 14.926 1.00 92.00 89 GLY A C 1
ATOM 676 O O . GLY A 1 89 ? 1.969 22.598 14.341 1.00 92.00 89 GLY A O 1
ATOM 677 N N . ASN A 1 90 ? 1.954 20.365 14.469 1.00 92.94 90 ASN A N 1
ATOM 678 C CA . ASN A 1 90 ? 2.694 20.138 13.231 1.00 92.94 90 ASN A CA 1
ATOM 679 C C . ASN A 1 90 ? 1.738 20.082 12.038 1.00 92.94 90 ASN A C 1
ATOM 681 O O . ASN A 1 90 ? 1.045 19.085 11.826 1.00 92.94 90 ASN A O 1
ATOM 685 N N . GLU A 1 91 ? 1.698 21.151 11.248 1.00 92.25 91 GLU A N 1
ATOM 686 C CA . GLU A 1 91 ? 0.902 21.191 10.020 1.00 92.25 91 GLU A CA 1
ATOM 687 C C . GLU A 1 91 ? 1.370 20.129 9.018 1.00 92.25 91 GLU A C 1
ATOM 689 O O . GLU A 1 91 ? 2.574 19.927 8.819 1.00 92.25 91 GLU A O 1
ATOM 694 N N . LEU A 1 92 ? 0.411 19.466 8.359 1.00 91.88 92 LEU A N 1
ATOM 695 C CA . LEU A 1 92 ? 0.677 18.434 7.351 1.00 91.88 92 LEU A CA 1
ATOM 696 C C . LEU A 1 92 ? 1.559 17.285 7.881 1.00 91.88 92 LEU A C 1
ATOM 698 O O . LEU A 1 92 ? 2.290 16.653 7.116 1.00 91.88 92 LEU A O 1
ATOM 702 N N . ALA A 1 93 ? 1.533 17.022 9.188 1.00 93.50 93 ALA A N 1
ATOM 703 C CA . ALA A 1 93 ? 2.173 15.840 9.755 1.00 93.50 93 ALA A CA 1
ATOM 704 C C . ALA A 1 93 ? 1.507 14.561 9.235 1.00 93.50 93 ALA A C 1
ATOM 706 O O . ALA A 1 93 ? 2.200 13.606 8.873 1.00 93.50 93 ALA A O 1
ATOM 707 N N . GLY A 1 94 ? 0.181 14.608 9.091 1.00 93.31 94 GLY A N 1
ATOM 708 C CA . GLY A 1 94 ? -0.642 13.512 8.605 1.00 93.31 94 GLY A CA 1
ATOM 709 C C . GLY A 1 94 ? -0.876 12.429 9.657 1.00 93.31 94 GLY A C 1
ATOM 710 O O . GLY A 1 94 ? -0.121 12.306 10.623 1.00 93.31 94 GLY A O 1
ATOM 711 N N . ALA A 1 95 ? -1.935 11.654 9.460 1.00 93.81 95 ALA A N 1
ATOM 712 C CA . ALA A 1 95 ? -2.264 10.491 10.273 1.00 93.81 95 ALA A CA 1
ATOM 713 C C . ALA A 1 95 ? -2.920 9.400 9.420 1.00 93.81 95 ALA A C 1
ATOM 715 O O . ALA A 1 95 ? -3.471 9.683 8.353 1.00 93.81 95 ALA A O 1
ATOM 716 N N . ALA A 1 96 ? -2.882 8.169 9.915 1.00 95.25 96 ALA A N 1
ATOM 717 C CA . ALA A 1 96 ? -3.723 7.069 9.464 1.00 95.25 96 ALA A CA 1
ATOM 718 C C . ALA A 1 96 ? -4.493 6.502 10.662 1.00 95.25 96 ALA A C 1
ATOM 720 O O . ALA A 1 96 ? -3.959 6.459 11.768 1.00 95.25 96 ALA A O 1
ATOM 721 N N . TYR A 1 97 ? -5.729 6.078 10.435 1.00 96.31 97 TYR A N 1
ATOM 722 C CA . TYR A 1 97 ? -6.601 5.481 11.442 1.00 96.31 97 TYR A CA 1
ATOM 723 C C . TYR A 1 97 ? -6.946 4.072 10.994 1.00 96.31 97 TYR A C 1
ATOM 725 O O . TYR A 1 97 ? -7.480 3.898 9.899 1.00 96.31 97 TYR A O 1
ATOM 733 N N . ILE A 1 98 ? -6.600 3.094 11.817 1.00 97.88 98 ILE A N 1
ATOM 734 C CA . ILE A 1 98 ? -6.852 1.680 11.581 1.00 97.88 98 ILE A CA 1
ATOM 735 C C . ILE A 1 98 ? -8.027 1.324 12.474 1.00 97.88 98 ILE A C 1
ATOM 737 O O . ILE A 1 98 ? -7.997 1.599 13.671 1.00 97.88 98 ILE A O 1
ATOM 741 N N . ILE A 1 99 ? -9.077 0.781 11.879 1.00 97.44 99 ILE A N 1
ATOM 742 C CA . ILE A 1 99 ? -10.317 0.409 12.547 1.00 97.44 99 ILE A CA 1
ATOM 743 C C . ILE A 1 99 ? -10.447 -1.093 12.395 1.00 97.44 99 ILE A C 1
ATOM 745 O O . ILE A 1 99 ? -10.478 -1.581 11.262 1.00 97.44 99 ILE A O 1
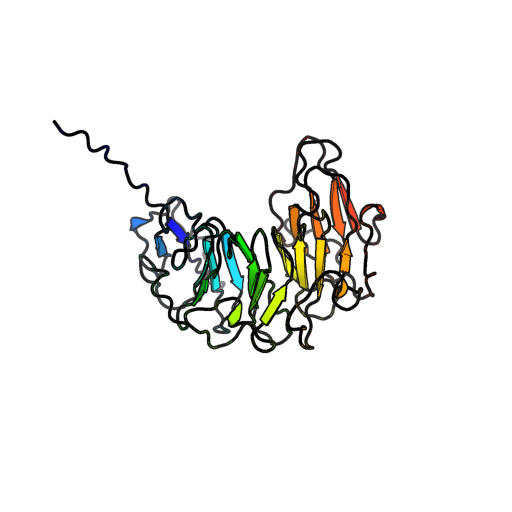ATOM 749 N N . PHE A 1 100 ? -10.537 -1.796 13.520 1.00 97.12 100 PHE A N 1
ATOM 750 C CA . PHE A 1 100 ? -10.680 -3.240 13.469 1.00 97.12 100 PHE A CA 1
ATOM 751 C C . PHE A 1 100 ? -12.067 -3.655 12.995 1.00 97.12 100 PHE A C 1
AT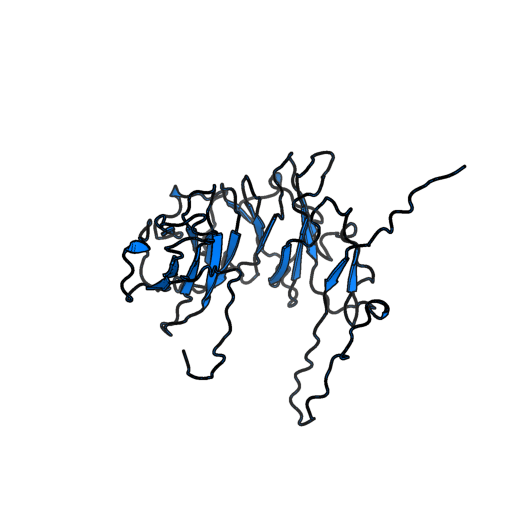OM 753 O O . PHE A 1 100 ? -13.073 -2.991 13.290 1.00 97.12 100 PHE A O 1
ATOM 760 N N . GLY A 1 101 ? -12.113 -4.762 12.261 1.00 94.88 101 GLY A N 1
ATOM 761 C CA . GLY A 1 101 ? -13.339 -5.474 11.960 1.00 94.88 101 GLY A CA 1
ATOM 762 C C . GLY A 1 101 ? -14.119 -5.781 13.241 1.00 94.88 101 GLY A C 1
ATOM 763 O O . GLY A 1 101 ? -13.574 -5.903 14.335 1.00 94.88 101 GLY A O 1
ATOM 764 N N . SER A 1 102 ? -15.447 -5.866 13.145 1.00 91.88 102 SER A N 1
ATOM 765 C CA . SER A 1 102 ? -16.253 -6.274 14.296 1.00 91.88 102 SER A CA 1
ATOM 766 C C . SER A 1 102 ? -17.438 -7.129 13.892 1.00 91.88 102 SER A C 1
ATOM 768 O O . SER A 1 102 ? -18.164 -6.832 12.944 1.00 91.88 102 SER A O 1
ATOM 770 N N . SER A 1 103 ? -17.668 -8.178 14.680 1.00 90.69 103 SER A N 1
ATOM 771 C CA . SER A 1 103 ? -18.897 -8.974 14.655 1.00 90.69 103 SER A CA 1
ATOM 772 C C . SER A 1 103 ? -20.035 -8.319 15.450 1.00 90.69 103 SER A C 1
ATOM 774 O O . SER A 1 103 ? -21.179 -8.778 15.402 1.00 90.69 103 SER A O 1
ATOM 776 N N . THR A 1 104 ? -19.743 -7.232 16.173 1.00 90.56 104 THR A N 1
ATOM 777 C CA . THR A 1 104 ? -20.731 -6.425 16.895 1.00 90.56 104 THR A CA 1
ATOM 778 C C . THR A 1 104 ? -21.051 -5.137 16.131 1.00 90.56 104 THR A C 1
ATOM 780 O O . THR A 1 104 ? -20.226 -4.670 15.349 1.00 90.56 104 THR A O 1
ATOM 783 N N . PRO A 1 105 ? -22.245 -4.540 16.317 1.00 90.62 105 PRO A N 1
ATOM 784 C CA . PRO A 1 105 ? -22.593 -3.302 15.625 1.00 90.62 105 PRO A CA 1
ATOM 785 C C . PRO A 1 105 ? -21.620 -2.161 15.953 1.00 90.62 105 PRO A C 1
ATOM 787 O O . PRO A 1 105 ? -21.395 -1.856 17.126 1.00 90.62 105 PRO A O 1
ATOM 790 N N . PHE A 1 106 ? -21.107 -1.484 14.924 1.00 91.75 106 PHE A N 1
ATOM 791 C CA . PHE A 1 106 ? -20.262 -0.304 15.112 1.00 91.75 106 PHE A CA 1
ATOM 792 C C . PHE A 1 106 ? -21.054 0.881 15.692 1.00 91.75 106 PHE A C 1
ATOM 794 O O . PHE A 1 106 ? -22.226 1.072 15.358 1.00 91.75 106 PHE A O 1
ATOM 801 N N . PRO A 1 107 ? -20.428 1.751 16.501 1.00 90.69 107 PRO A N 1
ATOM 802 C CA . PRO A 1 107 ? -21.010 3.042 16.848 1.00 90.69 107 PRO A CA 1
ATOM 803 C C . PRO A 1 107 ? -21.411 3.854 15.605 1.00 90.69 107 PRO A C 1
ATOM 805 O O . PRO A 1 107 ? -20.697 3.885 14.602 1.00 90.69 107 PRO A O 1
ATOM 808 N N . THR A 1 108 ? -22.552 4.548 15.672 1.00 85.25 108 THR A N 1
ATOM 809 C CA . THR A 1 108 ? -23.018 5.443 14.600 1.00 85.25 108 THR A CA 1
ATOM 810 C C . THR A 1 108 ? -23.341 6.836 15.147 1.00 85.25 108 THR A C 1
ATOM 812 O O . THR A 1 108 ? -24.398 7.010 15.763 1.00 85.25 108 THR A O 1
ATOM 815 N N . PRO A 1 109 ? -22.491 7.853 14.912 1.00 87.38 109 PRO A N 1
ATOM 816 C CA . PRO A 1 109 ? -21.231 7.801 14.160 1.00 87.38 109 PRO A CA 1
ATOM 817 C C . PRO A 1 109 ? -20.112 7.031 14.882 1.00 87.38 109 PRO A C 1
ATOM 819 O O . PRO A 1 109 ? -20.123 6.935 16.108 1.00 87.38 109 PRO A O 1
ATOM 822 N N . PHE A 1 110 ? -19.140 6.538 14.113 1.00 90.06 110 PHE A N 1
ATOM 823 C CA . PHE A 1 110 ? -17.883 6.010 14.645 1.00 90.06 110 PHE A CA 1
ATOM 824 C C . PHE A 1 110 ? -16.880 7.152 14.776 1.00 90.06 110 PHE A C 1
ATOM 826 O O . PHE A 1 110 ? -16.639 7.872 13.807 1.00 90.06 110 PHE A O 1
ATOM 833 N N . ASP A 1 111 ? -16.316 7.324 15.966 1.00 90.44 111 ASP A N 1
ATOM 834 C CA . ASP A 1 111 ? -15.368 8.392 16.269 1.00 90.44 111 ASP A CA 1
ATOM 835 C C . ASP A 1 111 ? -13.941 7.836 16.311 1.00 90.44 111 ASP A C 1
ATOM 837 O O . ASP A 1 111 ? -13.618 7.012 17.164 1.00 90.44 111 ASP A O 1
ATOM 841 N N . VAL A 1 112 ? -13.089 8.278 15.384 1.00 90.62 112 VAL A N 1
ATOM 842 C CA . VAL A 1 112 ? -11.690 7.824 15.296 1.00 90.62 112 VAL A CA 1
ATOM 843 C C . VAL A 1 112 ? -10.822 8.338 16.445 1.00 90.62 112 VAL A C 1
ATOM 845 O O . VAL A 1 112 ? -9.752 7.787 16.684 1.00 90.62 112 VAL A O 1
ATOM 848 N N . ASP A 1 113 ? -11.284 9.341 17.195 1.00 89.31 113 ASP A N 1
ATOM 849 C CA . ASP A 1 113 ? -10.594 9.807 18.401 1.00 89.31 113 ASP A CA 1
ATOM 850 C C . ASP A 1 113 ? -10.797 8.838 19.590 1.00 89.31 113 ASP A C 1
ATOM 852 O O . ASP A 1 113 ? -10.141 8.973 20.622 1.00 89.31 113 ASP A O 1
ATOM 856 N N . MET A 1 114 ? -11.688 7.846 19.449 1.00 92.56 114 MET A N 1
ATOM 857 C CA . MET A 1 114 ? -11.980 6.816 20.456 1.00 92.56 114 MET A CA 1
ATOM 858 C C . MET A 1 114 ? -11.217 5.502 20.221 1.00 92.56 114 MET A C 1
ATOM 860 O O . MET A 1 114 ? -11.561 4.484 20.828 1.00 92.56 114 MET A O 1
ATOM 864 N N . LEU A 1 115 ? -10.218 5.499 19.334 1.00 96.38 115 LEU A N 1
ATOM 865 C CA . LEU A 1 115 ? -9.362 4.335 19.116 1.00 96.38 115 LEU A CA 1
ATOM 866 C C . LEU A 1 115 ? -8.480 4.076 20.345 1.00 96.38 115 LEU A C 1
ATOM 868 O O . LEU A 1 115 ? -7.825 4.992 20.843 1.00 96.38 115 LEU A O 1
ATOM 872 N N . ASP A 1 116 ? -8.469 2.839 20.844 1.00 97.44 116 ASP A N 1
ATOM 873 C CA . ASP A 1 116 ? -7.834 2.489 22.125 1.00 97.44 116 ASP A CA 1
ATOM 874 C C . ASP A 1 116 ? -6.898 1.268 22.078 1.00 97.44 116 ASP A C 1
ATOM 876 O O . ASP A 1 116 ? -6.340 0.875 23.105 1.00 97.44 116 ASP A O 1
ATOM 880 N N . GLY A 1 117 ? -6.681 0.694 20.895 1.00 97.88 117 GLY A N 1
ATOM 881 C CA . GLY A 1 117 ? -5.900 -0.525 20.686 1.00 97.88 117 GLY A CA 1
ATOM 882 C C . GLY A 1 117 ? -6.733 -1.809 20.713 1.00 97.88 117 GLY A C 1
ATOM 883 O O . GLY A 1 117 ? -6.236 -2.853 20.301 1.00 97.88 117 GLY A O 1
ATOM 884 N N . THR A 1 118 ? -7.997 -1.749 21.150 1.00 96.94 118 THR A N 1
ATOM 885 C CA . THR A 1 118 ? -8.941 -2.884 21.134 1.00 96.94 118 THR A CA 1
ATOM 886 C C . THR A 1 118 ? -9.993 -2.773 20.032 1.00 96.94 118 THR A C 1
ATOM 888 O O . THR A 1 118 ? -10.534 -3.782 19.595 1.00 96.94 118 THR A O 1
ATOM 891 N N . ASN A 1 119 ? -10.269 -1.557 19.559 1.00 95.81 119 ASN A N 1
ATOM 892 C CA . ASN A 1 119 ? -11.170 -1.257 18.438 1.00 95.81 119 ASN A CA 1
ATOM 893 C C . ASN A 1 119 ? -10.430 -0.686 17.207 1.00 95.81 119 ASN A C 1
ATOM 895 O O . ASN A 1 119 ? -11.063 -0.255 16.240 1.00 95.81 119 ASN A O 1
ATOM 899 N N . GLY A 1 120 ? -9.099 -0.663 17.268 1.00 98.06 120 GLY A N 1
ATOM 900 C CA . GLY A 1 120 ? -8.204 -0.083 16.275 1.00 98.06 120 GLY A CA 1
ATOM 901 C C . GLY A 1 120 ? -7.181 0.862 16.909 1.00 98.06 120 GLY A C 1
ATOM 902 O O . GLY A 1 120 ? -7.085 0.966 18.132 1.00 98.06 120 GLY A O 1
ATOM 903 N N . PHE A 1 121 ? -6.400 1.557 16.086 1.00 98.62 121 PHE A N 1
ATOM 904 C CA . PHE A 1 121 ? -5.322 2.442 16.534 1.00 98.62 121 PHE A CA 1
ATOM 905 C C . PHE A 1 121 ? -5.020 3.554 15.525 1.00 98.62 121 PHE A C 1
ATOM 907 O O . PHE A 1 121 ? -5.350 3.465 14.341 1.00 98.62 121 PHE A O 1
ATOM 914 N N . ALA A 1 122 ? -4.361 4.614 15.987 1.00 97.56 122 ALA A N 1
ATOM 915 C CA . ALA A 1 122 ? -3.886 5.703 15.142 1.00 97.56 122 ALA A CA 1
ATOM 916 C C . ALA A 1 122 ? -2.380 5.596 14.870 1.00 97.56 122 ALA A C 1
ATOM 918 O O . ALA A 1 122 ? -1.593 5.206 15.734 1.00 97.56 122 ALA A O 1
ATOM 919 N N . VAL A 1 123 ? -1.965 6.020 13.676 1.00 97.56 123 VAL A N 1
ATOM 920 C CA . VAL A 1 123 ? -0.556 6.183 13.309 1.00 97.56 123 VAL A CA 1
ATOM 921 C C . VAL A 1 123 ? -0.288 7.626 12.913 1.00 97.56 123 VAL A C 1
ATOM 923 O O . VAL A 1 123 ? -0.675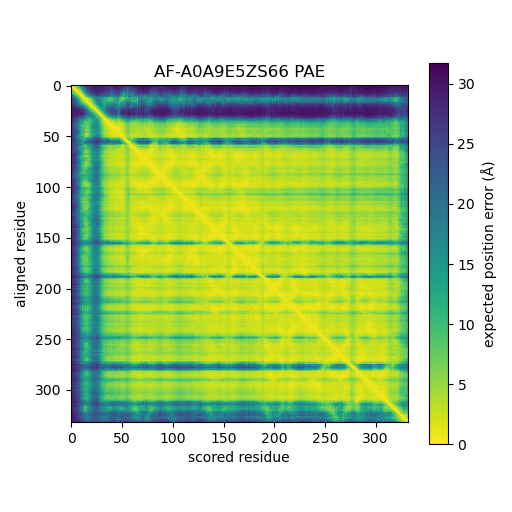 8.080 11.835 1.00 97.56 123 VAL A O 1
ATOM 926 N N . GLU A 1 124 ? 0.419 8.355 13.771 1.00 95.75 124 GLU A N 1
ATOM 927 C CA . GLU A 1 124 ? 0.526 9.811 13.673 1.00 95.75 124 GLU A CA 1
ATOM 928 C C . GLU A 1 124 ? 1.902 10.299 13.223 1.00 95.75 124 GLU A C 1
ATOM 930 O O . GLU A 1 124 ? 2.951 9.871 13.714 1.00 95.75 124 GLU A O 1
ATOM 935 N N . GLY A 1 125 ? 1.920 11.260 12.301 1.00 94.75 125 GLY A N 1
ATOM 936 C CA . GLY A 1 125 ? 3.119 12.012 11.957 1.00 94.75 125 GLY A CA 1
ATOM 937 C C . GLY A 1 125 ? 3.613 12.878 13.120 1.00 94.75 125 GLY A C 1
ATOM 938 O O . GLY A 1 125 ? 2.832 13.500 13.831 1.00 94.75 125 GLY A O 1
ATOM 939 N N . ILE A 1 126 ? 4.937 12.973 13.272 1.00 95.06 126 ILE A N 1
ATOM 940 C CA . ILE A 1 126 ? 5.581 13.719 14.372 1.00 95.06 126 ILE A CA 1
ATOM 941 C C . ILE A 1 126 ? 6.265 15.019 13.923 1.00 95.06 126 ILE A C 1
ATOM 943 O O . ILE A 1 126 ? 6.900 15.695 14.726 1.00 95.06 126 ILE A O 1
ATOM 947 N N . ALA A 1 127 ? 6.201 15.350 12.631 1.00 94.12 127 ALA A N 1
ATOM 948 C CA . ALA A 1 127 ? 6.928 16.481 12.062 1.00 94.12 127 ALA A CA 1
ATOM 949 C C . ALA A 1 127 ? 6.156 17.148 10.920 1.00 94.12 127 ALA A C 1
ATOM 951 O O . ALA A 1 127 ? 5.354 16.511 10.239 1.00 94.12 127 ALA A O 1
ATOM 952 N N . TYR A 1 128 ? 6.451 18.428 10.696 1.00 93.38 128 TYR A N 1
ATOM 953 C CA . TYR A 1 128 ? 5.864 19.244 9.635 1.00 93.38 128 TYR A CA 1
ATOM 954 C C . TYR A 1 128 ? 6.021 18.619 8.238 1.00 93.38 128 TYR A C 1
ATOM 956 O O . TYR A 1 128 ? 7.110 18.168 7.862 1.00 93.38 128 TYR A O 1
ATOM 964 N N . ASN A 1 129 ? 4.934 18.657 7.459 1.00 91.38 129 ASN A N 1
ATOM 965 C CA . ASN A 1 129 ? 4.880 18.306 6.034 1.00 91.38 129 ASN A CA 1
ATOM 966 C C . ASN A 1 129 ? 5.450 16.923 5.674 1.00 91.38 129 ASN A C 1
ATOM 968 O O . ASN A 1 129 ? 6.090 16.745 4.634 1.00 91.38 129 ASN A O 1
ATOM 972 N N . LYS A 1 130 ? 5.211 15.935 6.540 1.00 91.00 130 LYS A N 1
ATOM 973 C CA . LYS A 1 130 ? 5.496 14.522 6.251 1.00 91.00 130 LYS A CA 1
ATOM 974 C C . LYS A 1 130 ? 4.326 13.863 5.534 1.00 91.00 130 LYS A C 1
ATOM 976 O O . LYS A 1 130 ? 4.527 13.161 4.554 1.00 91.00 130 LYS A O 1
ATOM 981 N N . ARG A 1 131 ? 3.098 14.212 5.913 1.00 92.62 131 ARG A N 1
ATOM 982 C CA . ARG A 1 131 ? 1.867 13.696 5.311 1.00 92.62 131 ARG A CA 1
ATOM 983 C C . ARG A 1 131 ? 1.765 12.177 5.426 1.00 92.62 131 ARG A C 1
ATOM 985 O O . ARG A 1 131 ? 1.510 11.484 4.440 1.00 92.62 131 ARG A O 1
ATOM 992 N N . ARG A 1 132 ? 2.002 11.655 6.631 1.00 93.44 132 ARG A N 1
ATOM 993 C CA . ARG A 1 132 ? 1.789 10.234 6.931 1.00 93.44 132 ARG A CA 1
ATOM 994 C C . ARG A 1 132 ? 0.333 9.850 6.659 1.00 93.44 132 ARG A C 1
ATOM 996 O O . ARG A 1 132 ? -0.558 10.653 6.920 1.00 93.44 132 ARG A O 1
ATOM 1003 N N . GLY A 1 133 ? 0.106 8.654 6.122 1.00 92.50 133 GLY A N 1
ATOM 1004 C CA . GLY A 1 133 ? -1.230 8.217 5.706 1.00 92.50 133 GLY A CA 1
ATOM 1005 C C . GLY A 1 133 ? -1.691 8.871 4.401 1.00 92.50 133 GLY A C 1
ATOM 1006 O O . GLY A 1 133 ? -2.887 9.032 4.184 1.00 92.50 133 GLY A O 1
ATOM 1007 N N . SER A 1 134 ? -0.749 9.304 3.554 1.00 91.38 134 SER A N 1
ATOM 1008 C CA . SER A 1 134 ? -1.042 9.762 2.183 1.00 91.38 134 SER A CA 1
ATOM 1009 C C . SER A 1 134 ? -1.217 8.608 1.197 1.00 91.38 134 SER A C 1
ATOM 1011 O O . SER A 1 134 ? -1.891 8.780 0.190 1.00 91.38 134 SER A O 1
ATOM 1013 N N . THR A 1 135 ? -0.635 7.454 1.507 1.00 91.38 135 THR A N 1
ATOM 1014 C CA . THR A 1 135 ? -0.918 6.158 0.890 1.00 91.38 135 THR A CA 1
ATOM 1015 C C . THR A 1 135 ? -0.870 5.119 1.997 1.00 91.38 135 THR A C 1
ATOM 1017 O O . THR A 1 135 ? -0.107 5.265 2.961 1.00 91.38 135 THR A O 1
ATOM 1020 N N . ILE A 1 136 ? -1.728 4.119 1.903 1.00 94.00 136 ILE A N 1
ATOM 1021 C CA . ILE A 1 136 ? -1.786 2.999 2.834 1.00 94.00 136 ILE A CA 1
ATOM 1022 C C . ILE A 1 136 ? -1.843 1.733 1.973 1.00 94.00 136 ILE A C 1
ATOM 1024 O O . ILE A 1 136 ? -2.217 1.808 0.808 1.00 94.00 136 ILE A O 1
ATOM 1028 N N . THR A 1 137 ? -1.421 0.586 2.486 1.00 94.38 137 THR A N 1
ATOM 1029 C CA . THR A 1 137 ? -1.740 -0.710 1.876 1.00 94.38 137 THR A CA 1
ATOM 1030 C C . THR A 1 137 ? -1.664 -1.798 2.932 1.00 94.38 137 THR A C 1
ATOM 1032 O O . THR A 1 137 ? -0.773 -1.753 3.780 1.00 94.38 137 THR A O 1
ATOM 1035 N N . GLY A 1 138 ? -2.573 -2.767 2.871 1.00 96.25 138 GLY A N 1
ATOM 1036 C CA . GLY A 1 138 ? -2.361 -4.076 3.487 1.00 96.25 138 GLY A CA 1
ATOM 1037 C C . GLY A 1 138 ? -1.656 -4.960 2.464 1.00 96.25 138 GLY A C 1
ATOM 1038 O O . GLY A 1 138 ? -2.301 -5.348 1.492 1.00 96.25 138 GLY A O 1
ATOM 1039 N N . PRO A 1 139 ? -0.334 -5.188 2.555 1.00 96.25 139 PRO A N 1
ATOM 1040 C CA . PRO A 1 139 ? 0.362 -6.064 1.619 1.00 96.25 139 PRO A CA 1
ATOM 1041 C C . PRO A 1 139 ? -0.020 -7.547 1.771 1.00 96.25 139 PRO A C 1
ATOM 1043 O O . PRO A 1 139 ? 0.314 -8.319 0.877 1.00 96.25 139 PRO A O 1
ATOM 1046 N N . GLY A 1 140 ? -0.739 -7.916 2.837 1.00 97.06 140 GLY A N 1
ATOM 1047 C CA . GLY A 1 140 ? -0.867 -9.290 3.325 1.00 97.06 140 GLY A CA 1
ATOM 1048 C C . GLY A 1 140 ? 0.229 -9.588 4.351 1.00 97.06 140 GLY A C 1
ATOM 1049 O O . GLY A 1 140 ? 0.926 -8.672 4.787 1.00 97.06 140 GLY A O 1
ATOM 1050 N N . ASP A 1 141 ? 0.402 -10.849 4.724 1.00 98.19 141 ASP A N 1
ATOM 1051 C CA . ASP A 1 141 ? 1.540 -11.308 5.529 1.00 98.19 141 ASP A CA 1
ATOM 1052 C C . ASP A 1 141 ? 2.849 -11.246 4.719 1.00 98.19 141 ASP A C 1
ATOM 1054 O O . ASP A 1 141 ? 3.036 -12.032 3.783 1.00 98.19 141 ASP A O 1
ATOM 1058 N N . ILE A 1 142 ? 3.743 -10.311 5.061 1.00 98.50 142 ILE A N 1
ATOM 1059 C CA . ILE A 1 142 ? 5.054 -10.145 4.414 1.00 98.50 142 ILE A CA 1
ATOM 1060 C C . ILE A 1 142 ? 6.201 -10.699 5.263 1.00 98.50 142 ILE A C 1
ATOM 1062 O O . ILE A 1 142 ? 7.347 -10.737 4.804 1.00 98.50 142 ILE A O 1
ATOM 1066 N N . ASN A 1 143 ? 5.935 -11.084 6.511 1.00 98.00 143 ASN A N 1
ATOM 1067 C CA . ASN A 1 143 ? 6.943 -11.577 7.446 1.00 98.00 143 ASN A CA 1
ATOM 1068 C C . ASN A 1 143 ? 6.843 -13.104 7.684 1.00 98.00 143 ASN A C 1
ATOM 1070 O O . ASN A 1 143 ? 7.709 -13.682 8.345 1.00 98.00 143 ASN A O 1
ATOM 1074 N N . GLY A 1 144 ? 5.833 -13.758 7.108 1.00 97.25 144 GLY A N 1
ATOM 1075 C CA . GLY A 1 144 ? 5.577 -15.193 7.166 1.00 97.25 144 GLY A CA 1
ATOM 1076 C C . GLY A 1 144 ? 5.026 -15.696 8.506 1.00 97.25 144 GLY A C 1
ATOM 1077 O O . GLY A 1 144 ? 5.217 -16.880 8.809 1.00 97.25 144 GLY A O 1
ATOM 1078 N N . ASP A 1 145 ? 4.429 -14.841 9.342 1.00 97.38 145 ASP A N 1
ATOM 1079 C CA . ASP A 1 145 ? 3.869 -15.223 10.648 1.00 97.38 145 ASP A CA 1
ATOM 1080 C C . ASP A 1 145 ? 2.382 -15.628 10.614 1.00 97.38 145 ASP A C 1
ATOM 1082 O O . ASP A 1 145 ? 1.857 -16.156 11.603 1.00 97.38 145 ASP A O 1
ATOM 1086 N N . GLY A 1 146 ? 1.740 -15.481 9.455 1.00 96.75 146 GLY A N 1
ATOM 1087 C CA . GLY A 1 146 ? 0.346 -15.813 9.197 1.00 96.75 146 GLY A CA 1
ATOM 1088 C C . GLY A 1 146 ? -0.655 -14.718 9.566 1.00 96.75 146 GLY A C 1
ATOM 1089 O O . GLY A 1 146 ? -1.851 -15.012 9.568 1.00 96.75 146 GLY A O 1
ATOM 1090 N N . ILE A 1 147 ? -0.205 -13.505 9.900 1.00 98.31 147 ILE A N 1
ATOM 1091 C CA . ILE A 1 147 ? -1.050 -12.340 10.187 1.00 98.31 147 ILE A CA 1
ATOM 1092 C C . ILE A 1 147 ? -0.803 -11.274 9.116 1.00 98.31 147 ILE A C 1
ATOM 1094 O O . ILE A 1 147 ? 0.333 -11.045 8.710 1.00 98.31 147 ILE A O 1
ATOM 1098 N N . ASP A 1 148 ? -1.861 -10.609 8.646 1.00 98.56 148 ASP A N 1
ATOM 1099 C CA . ASP A 1 148 ? -1.693 -9.562 7.641 1.00 98.56 148 ASP A CA 1
ATOM 1100 C C . ASP A 1 148 ? -0.941 -8.354 8.222 1.00 98.56 148 ASP A C 1
ATOM 1102 O O . ASP A 1 148 ? -1.200 -7.890 9.335 1.00 98.56 148 ASP A O 1
ATOM 1106 N N . ASP A 1 149 ? -0.015 -7.807 7.438 1.00 98.62 149 ASP A N 1
ATOM 1107 C CA . ASP A 1 149 ? 0.784 -6.648 7.814 1.00 98.62 149 ASP A CA 1
ATOM 1108 C C . ASP A 1 149 ? 0.206 -5.347 7.238 1.00 98.62 149 ASP A C 1
ATOM 1110 O O . ASP A 1 149 ? -0.729 -5.328 6.433 1.00 98.62 149 ASP A O 1
ATOM 1114 N N . LEU A 1 150 ? 0.788 -4.210 7.627 1.00 97.69 150 LEU A N 1
ATOM 1115 C CA . LEU A 1 150 ? 0.340 -2.884 7.209 1.00 97.69 150 LEU A CA 1
ATOM 1116 C C . LEU A 1 150 ? 1.508 -1.995 6.786 1.00 97.69 150 LEU A C 1
ATOM 1118 O O . LEU A 1 150 ? 2.507 -1.865 7.494 1.00 97.69 150 LEU A O 1
ATOM 1122 N N . ILE A 1 151 ? 1.346 -1.277 5.673 1.00 97.56 151 ILE A N 1
ATOM 1123 C CA . ILE A 1 151 ? 2.291 -0.246 5.236 1.00 97.56 151 ILE A CA 1
ATOM 1124 C C . ILE A 1 151 ? 1.597 1.111 5.177 1.00 97.56 151 ILE A C 1
ATOM 1126 O O . ILE A 1 151 ? 0.567 1.290 4.527 1.00 97.56 151 ILE A O 1
ATOM 1130 N N . ILE A 1 152 ? 2.198 2.103 5.831 1.00 95.69 152 ILE A N 1
ATOM 1131 C CA . ILE A 1 152 ? 1.713 3.481 5.876 1.00 95.69 152 ILE A CA 1
ATOM 1132 C C . ILE A 1 152 ? 2.771 4.390 5.270 1.00 95.69 152 ILE A C 1
ATOM 1134 O O . ILE A 1 152 ? 3.833 4.649 5.848 1.00 95.69 152 ILE A O 1
ATOM 1138 N N . GLY A 1 153 ? 2.453 4.908 4.091 1.00 92.94 153 GLY A N 1
ATOM 1139 C CA . GLY A 1 153 ? 3.318 5.794 3.343 1.00 92.94 153 GLY A CA 1
ATOM 1140 C C . GLY A 1 153 ? 3.286 7.244 3.811 1.00 92.94 153 GLY A C 1
ATOM 1141 O O . GLY A 1 153 ? 2.404 7.720 4.540 1.00 92.94 153 GLY A O 1
ATOM 1142 N N . SER A 1 154 ? 4.300 7.957 3.342 1.00 88.88 154 SER A N 1
ATOM 1143 C CA . SER A 1 154 ? 4.524 9.378 3.545 1.00 88.88 154 SER A CA 1
ATOM 1144 C C . SER A 1 154 ? 5.009 9.957 2.217 1.00 88.88 154 SER A C 1
ATOM 1146 O O . SER A 1 154 ? 5.982 9.472 1.644 1.00 88.88 154 SER A O 1
ATOM 1148 N N . SER A 1 155 ? 4.338 10.994 1.713 1.00 77.56 155 SER A N 1
ATOM 1149 C CA . SER A 1 155 ? 4.599 11.556 0.373 1.00 77.56 155 SER A CA 1
ATOM 1150 C C . SER A 1 155 ? 6.028 12.073 0.144 1.00 77.56 155 SER A C 1
ATOM 1152 O O . SER A 1 155 ? 6.445 12.249 -0.997 1.00 77.56 155 SER A O 1
ATOM 1154 N N . SER A 1 156 ? 6.778 12.368 1.209 1.00 74.12 156 SER A N 1
ATOM 1155 C CA . SER A 1 156 ? 8.081 13.041 1.111 1.00 74.12 156 SER A CA 1
ATOM 1156 C C . SER A 1 156 ? 9.190 12.398 1.942 1.00 74.12 156 SER A C 1
ATOM 1158 O O . SER A 1 156 ? 10.313 12.900 1.935 1.00 74.12 156 SER A O 1
ATOM 1160 N N . THR A 1 157 ? 8.896 11.328 2.689 1.00 84.62 157 THR A N 1
ATOM 1161 C CA . THR A 1 157 ? 9.855 10.681 3.597 1.00 84.62 157 THR A CA 1
ATOM 1162 C C . THR A 1 157 ? 9.543 9.209 3.809 1.00 84.62 157 THR A C 1
ATOM 1164 O O . THR A 1 157 ? 8.560 8.705 3.293 1.00 84.62 157 THR A O 1
ATOM 1167 N N . THR A 1 158 ? 10.310 8.595 4.709 1.00 91.88 158 THR A N 1
ATOM 1168 C CA . THR A 1 158 ? 10.142 7.260 5.264 1.00 91.88 158 THR A CA 1
ATOM 1169 C C . THR A 1 158 ? 8.692 6.812 5.451 1.00 91.88 158 THR A C 1
ATOM 1171 O O . THR A 1 158 ? 7.935 7.453 6.192 1.00 91.88 158 THR A O 1
ATOM 1174 N N . ALA A 1 159 ? 8.350 5.693 4.813 1.00 94.00 159 ALA A N 1
ATOM 1175 C CA . ALA A 1 159 ? 7.151 4.914 5.099 1.00 94.00 159 ALA A CA 1
ATOM 1176 C C . ALA A 1 159 ? 7.399 3.962 6.277 1.00 94.00 159 ALA A C 1
ATOM 1178 O O . ALA A 1 159 ? 8.541 3.589 6.564 1.00 94.00 159 ALA A O 1
ATOM 1179 N N . ILE A 1 160 ? 6.321 3.589 6.957 1.00 96.00 160 ILE A N 1
ATOM 1180 C CA . ILE A 1 160 ? 6.345 2.665 8.088 1.00 96.00 160 ILE A CA 1
ATOM 1181 C C . ILE A 1 160 ? 5.708 1.356 7.651 1.00 96.00 160 ILE A C 1
ATOM 1183 O O . ILE A 1 160 ? 4.599 1.375 7.125 1.00 96.00 160 ILE A O 1
ATOM 1187 N N . VAL A 1 161 ? 6.391 0.252 7.920 1.00 97.94 161 VAL A N 1
ATOM 1188 C CA . VAL A 1 161 ? 5.791 -1.078 7.956 1.00 97.94 161 VAL A CA 1
ATOM 1189 C C . VAL A 1 161 ? 5.495 -1.420 9.409 1.00 97.94 161 VAL A C 1
ATOM 1191 O O . VAL A 1 161 ? 6.348 -1.194 10.271 1.00 97.94 161 VAL A O 1
ATOM 1194 N N . ILE A 1 162 ? 4.298 -1.931 9.671 1.00 98.62 162 ILE A N 1
ATOM 1195 C CA . ILE A 1 162 ? 3.838 -2.413 10.972 1.00 98.62 162 ILE A CA 1
ATOM 1196 C C . ILE A 1 162 ? 3.442 -3.870 10.783 1.00 98.62 162 ILE A C 1
ATOM 1198 O O . ILE A 1 162 ? 2.642 -4.156 9.893 1.00 98.62 162 ILE A O 1
ATOM 1202 N N . TYR A 1 163 ? 3.998 -4.757 11.604 1.00 98.62 163 TYR A N 1
ATOM 1203 C CA . TYR A 1 163 ? 3.596 -6.156 11.571 1.00 98.62 163 TYR A CA 1
ATOM 1204 C C . TYR A 1 163 ? 2.252 -6.372 12.258 1.00 98.62 163 TYR A C 1
ATOM 1206 O O . TYR A 1 163 ? 1.975 -5.743 13.289 1.00 98.62 163 TYR A O 1
ATOM 1214 N N . GLY A 1 164 ? 1.449 -7.266 11.688 1.00 98.44 164 GLY A N 1
ATOM 1215 C CA . GLY A 1 164 ? 0.216 -7.749 12.286 1.00 98.44 164 GLY A CA 1
ATOM 1216 C C . GLY A 1 164 ? 0.465 -8.393 13.652 1.00 98.44 164 GLY A C 1
ATOM 1217 O O . GLY A 1 164 ? 1.513 -8.981 13.917 1.00 98.44 164 GLY A O 1
ATOM 1218 N N . THR A 1 165 ? -0.471 -8.234 14.587 1.00 98.25 165 THR A N 1
ATOM 1219 C CA . THR A 1 165 ? -0.363 -8.842 15.919 1.00 98.25 165 THR A CA 1
ATOM 1220 C C . THR A 1 165 ? -1.696 -8.834 16.659 1.00 98.25 165 THR A C 1
ATOM 1222 O O . THR A 1 165 ? -2.556 -8.008 16.402 1.00 98.25 165 THR A O 1
ATOM 1225 N N . THR A 1 166 ? -1.860 -9.682 17.672 1.00 97.25 166 THR A N 1
ATOM 1226 C CA . THR A 1 166 ? -3.116 -9.774 18.439 1.00 97.25 166 THR A CA 1
ATOM 1227 C C . THR A 1 166 ? -3.379 -8.599 19.383 1.00 97.25 166 THR A C 1
ATOM 1229 O O . THR A 1 166 ? -4.461 -8.500 19.961 1.00 97.25 166 THR A O 1
ATOM 1232 N N . THR A 1 167 ? -2.401 -7.711 19.594 1.00 96.69 167 THR A N 1
ATOM 1233 C CA . THR A 1 167 ? -2.553 -6.550 20.481 1.00 96.69 167 THR A CA 1
ATOM 1234 C C . THR A 1 167 ? -1.844 -5.322 19.937 1.00 96.69 167 THR A C 1
ATOM 1236 O O . THR A 1 167 ? -0.630 -5.352 19.740 1.00 96.69 167 THR A O 1
ATOM 1239 N N . PHE A 1 168 ? -2.562 -4.206 19.831 1.00 98.38 168 PHE A N 1
ATOM 1240 C CA . PHE A 1 168 ? -1.993 -2.922 19.429 1.00 98.38 168 PHE A CA 1
ATOM 1241 C C . PHE A 1 168 ? -2.096 -1.876 20.545 1.00 98.38 168 PHE A C 1
ATOM 1243 O O . PHE A 1 168 ? -3.036 -1.903 21.343 1.00 98.38 168 PHE A O 1
ATOM 1250 N N . PRO A 1 169 ? -1.150 -0.923 20.628 1.00 98.19 169 PRO A N 1
ATOM 1251 C CA . PRO A 1 169 ? -1.371 0.301 21.385 1.00 98.19 169 PRO A CA 1
ATOM 1252 C C . PRO A 1 169 ? -2.377 1.198 20.650 1.00 98.19 169 PRO A C 1
ATOM 1254 O O . PRO A 1 169 ? -2.501 1.134 19.433 1.00 98.19 169 PRO A O 1
ATOM 1257 N N . ALA A 1 170 ? -3.024 2.115 21.369 1.00 98.06 170 ALA A N 1
ATOM 1258 C CA . ALA A 1 170 ? -3.925 3.105 20.769 1.00 98.06 170 ALA A CA 1
ATOM 1259 C C . ALA A 1 170 ? -3.235 4.043 19.755 1.00 98.06 170 ALA A C 1
ATOM 1261 O O . ALA A 1 170 ? -3.880 4.573 18.851 1.00 98.06 170 ALA A O 1
ATOM 1262 N N . LEU A 1 171 ? -1.927 4.272 19.920 1.00 98.12 171 LEU A N 1
ATOM 1263 C CA . LEU A 1 171 ? -1.140 5.213 19.128 1.00 98.12 171 LEU A CA 1
ATOM 1264 C C . LEU A 1 171 ? 0.227 4.624 18.781 1.00 98.12 171 LEU A C 1
ATOM 1266 O O . LEU A 1 171 ? 0.935 4.131 19.660 1.00 98.12 171 LEU A O 1
ATOM 1270 N N . ILE A 1 172 ? 0.613 4.761 17.513 1.00 98.44 172 ILE A N 1
ATOM 1271 C CA . ILE A 1 172 ? 1.936 4.418 16.992 1.00 98.44 172 ILE A CA 1
ATOM 1272 C C . ILE A 1 172 ? 2.537 5.628 16.275 1.00 98.44 172 ILE A C 1
ATOM 1274 O O . ILE A 1 172 ? 1.891 6.327 15.490 1.00 98.44 172 ILE A O 1
ATOM 1278 N N . THR A 1 173 ? 3.826 5.859 16.489 1.00 97.19 173 THR A N 1
ATOM 1279 C CA . THR A 1 173 ? 4.636 6.803 15.723 1.00 97.19 173 THR A CA 1
ATOM 1280 C C . THR A 1 173 ? 5.849 6.103 15.118 1.00 97.19 173 THR A C 1
ATOM 1282 O O . THR A 1 173 ? 6.171 4.966 15.442 1.00 97.19 173 THR A O 1
ATOM 1285 N N . ILE A 1 174 ? 6.584 6.807 14.254 1.00 95.25 174 ILE A N 1
ATOM 1286 C CA . ILE A 1 174 ? 7.839 6.290 13.683 1.00 95.25 174 ILE A CA 1
ATOM 1287 C C . ILE A 1 174 ? 8.887 5.924 14.746 1.00 95.25 174 ILE A C 1
ATOM 1289 O O . ILE A 1 174 ? 9.756 5.105 14.475 1.00 95.25 174 ILE A O 1
ATOM 1293 N N . ASN A 1 175 ? 8.814 6.516 15.942 1.00 96.62 175 ASN A N 1
ATOM 1294 C CA . ASN A 1 175 ? 9.759 6.239 17.024 1.00 96.62 175 ASN A CA 1
ATOM 1295 C C . ASN A 1 175 ? 9.455 4.924 17.758 1.00 96.62 175 ASN A C 1
ATOM 1297 O O . ASN A 1 175 ? 10.310 4.443 18.495 1.00 96.62 175 ASN A O 1
ATOM 1301 N N . ASP A 1 176 ? 8.262 4.360 17.559 1.00 97.75 176 ASP A N 1
ATOM 1302 C CA . ASP A 1 176 ? 7.807 3.130 18.213 1.00 97.75 176 ASP A CA 1
ATOM 1303 C C . ASP A 1 176 ? 8.100 1.882 17.361 1.00 97.75 176 ASP A C 1
ATOM 1305 O O . ASP A 1 176 ? 7.839 0.755 17.785 1.00 97.75 176 ASP A O 1
ATOM 1309 N N . ILE A 1 177 ? 8.649 2.076 16.155 1.00 97.62 177 ILE A N 1
ATOM 1310 C CA . ILE A 1 177 ? 8.973 1.006 15.213 1.00 97.62 177 ILE A CA 1
ATOM 1311 C C . ILE A 1 177 ? 10.331 0.405 15.556 1.00 97.62 177 ILE A C 1
ATOM 1313 O O . ILE A 1 177 ? 11.353 1.084 15.659 1.00 97.62 177 ILE A O 1
ATOM 1317 N N . THR A 1 178 ? 10.327 -0.907 15.717 1.00 95.94 178 THR A N 1
ATOM 1318 C CA . THR A 1 178 ? 11.442 -1.749 16.132 1.00 95.94 178 THR A CA 1
ATOM 1319 C C . THR A 1 178 ? 11.449 -3.005 15.271 1.00 95.94 178 THR A C 1
ATOM 1321 O O . THR A 1 178 ? 10.451 -3.341 14.645 1.00 95.94 178 THR A O 1
ATOM 1324 N N . SER A 1 179 ? 12.542 -3.766 15.293 1.00 93.31 179 SER A N 1
ATOM 1325 C CA . SER A 1 179 ? 12.665 -4.994 14.495 1.00 93.31 179 SER A CA 1
ATOM 1326 C C . SER A 1 179 ? 11.656 -6.097 14.840 1.00 93.31 179 SER A C 1
ATOM 1328 O O . SER A 1 179 ? 11.639 -7.115 14.159 1.00 93.31 179 SER A O 1
ATOM 1330 N N . THR A 1 180 ? 10.882 -5.955 15.919 1.00 94.38 180 THR A N 1
ATOM 1331 C CA . THR A 1 180 ? 9.883 -6.946 16.346 1.00 94.38 180 THR A CA 1
ATOM 1332 C C . THR A 1 180 ? 8.454 -6.562 15.986 1.00 94.38 180 THR A C 1
ATOM 1334 O O . THR A 1 180 ? 7.576 -7.400 16.117 1.00 94.38 180 THR A O 1
ATOM 1337 N N . ASN A 1 181 ? 8.197 -5.312 15.592 1.00 96.88 181 ASN A N 1
ATOM 1338 C CA . ASN A 1 181 ? 6.854 -4.838 15.235 1.00 96.88 181 ASN A CA 1
ATOM 1339 C C . ASN A 1 181 ? 6.804 -4.153 13.862 1.00 96.88 181 ASN A C 1
ATOM 1341 O O . ASN A 1 181 ? 5.792 -3.543 13.529 1.00 96.88 181 ASN A O 1
ATOM 1345 N N . GLY A 1 182 ? 7.885 -4.221 13.084 1.00 97.88 182 GLY A N 1
ATOM 1346 C CA . GLY A 1 182 ? 7.931 -3.702 11.727 1.00 97.88 182 GLY A CA 1
ATOM 1347 C C . GLY A 1 182 ? 9.327 -3.259 11.305 1.00 97.88 182 GLY A C 1
ATOM 1348 O O . GLY A 1 182 ? 10.347 -3.719 11.824 1.00 97.88 182 GLY A O 1
ATOM 1349 N N . PHE A 1 183 ? 9.371 -2.340 10.344 1.00 98.00 183 PHE A N 1
ATOM 1350 C CA . PHE A 1 183 ? 10.595 -1.692 9.876 1.00 98.00 183 PHE A CA 1
ATOM 1351 C C . PHE A 1 183 ? 10.276 -0.411 9.097 1.00 98.00 183 PHE A C 1
ATOM 1353 O O . PHE A 1 183 ? 9.122 -0.058 8.851 1.00 98.00 183 PHE A O 1
ATOM 1360 N N . LEU A 1 184 ? 11.321 0.317 8.709 1.00 97.00 184 LEU A N 1
ATOM 1361 C CA . LEU A 1 184 ? 11.209 1.567 7.963 1.00 97.00 184 LEU A CA 1
ATOM 1362 C C . LEU A 1 184 ? 11.627 1.406 6.499 1.00 97.00 184 LEU A C 1
ATOM 1364 O O . LEU A 1 184 ? 12.605 0.733 6.183 1.00 97.00 184 LEU A O 1
ATOM 1368 N N . ILE A 1 185 ? 10.952 2.105 5.593 1.00 94.94 185 ILE A N 1
ATOM 1369 C CA . ILE A 1 185 ? 11.344 2.167 4.179 1.00 94.94 185 ILE A CA 1
ATOM 1370 C C . ILE A 1 185 ? 11.871 3.573 3.912 1.00 94.94 185 ILE A C 1
ATOM 1372 O O . ILE A 1 185 ? 11.095 4.523 3.935 1.00 94.94 185 ILE A O 1
ATOM 1376 N N . ASN A 1 186 ? 13.176 3.734 3.673 1.00 89.38 186 ASN A N 1
ATOM 1377 C CA . ASN A 1 186 ? 13.847 5.042 3.595 1.00 89.38 186 ASN A CA 1
ATOM 1378 C C . ASN A 1 186 ? 13.630 5.770 2.257 1.00 89.38 186 ASN A C 1
ATOM 1380 O O . ASN A 1 186 ? 14.587 6.125 1.574 1.00 89.38 186 ASN A O 1
ATOM 1384 N N . THR A 1 187 ? 12.376 5.984 1.878 1.00 87.62 187 THR A N 1
ATOM 1385 C CA . THR A 1 187 ? 12.000 6.704 0.660 1.00 87.62 187 THR A CA 1
ATOM 1386 C C . THR A 1 187 ? 10.636 7.357 0.821 1.00 87.62 187 THR A C 1
ATOM 1388 O O . THR A 1 187 ? 9.800 6.848 1.569 1.00 87.62 187 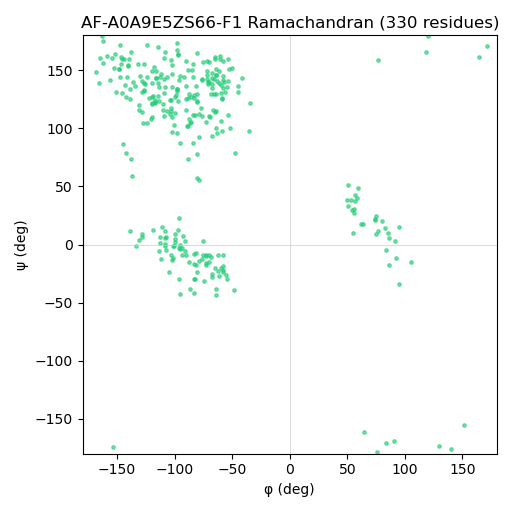THR A O 1
ATOM 1391 N N . GLY A 1 188 ? 10.402 8.466 0.116 1.00 82.06 188 GLY A N 1
ATOM 1392 C CA . GLY A 1 188 ? 9.053 8.967 -0.119 1.00 82.06 188 GLY A CA 1
ATOM 1393 C C . GLY A 1 188 ? 8.264 7.964 -0.955 1.00 82.06 188 GLY A C 1
ATOM 1394 O O . GLY A 1 188 ? 8.590 7.732 -2.121 1.00 82.06 188 GLY A O 1
ATOM 1395 N N . ALA A 1 189 ? 7.224 7.382 -0.367 1.00 70.12 189 ALA A N 1
ATOM 1396 C CA . ALA A 1 189 ? 6.384 6.393 -1.026 1.00 70.12 189 ALA A CA 1
ATOM 1397 C C . ALA A 1 189 ? 5.093 7.060 -1.508 1.00 70.12 189 ALA A C 1
ATOM 1399 O O . ALA A 1 189 ? 4.200 7.357 -0.716 1.00 70.12 189 ALA A O 1
ATOM 1400 N N . ASN A 1 190 ? 5.023 7.336 -2.813 1.00 73.50 190 ASN A N 1
ATOM 1401 C CA . ASN A 1 190 ? 3.852 7.969 -3.426 1.00 73.50 190 ASN A CA 1
ATOM 1402 C C . ASN A 1 190 ? 2.745 6.963 -3.753 1.00 73.50 190 ASN A C 1
ATOM 1404 O O . ASN A 1 190 ? 1.576 7.330 -3.768 1.00 73.50 190 ASN A O 1
ATOM 1408 N N . GLN A 1 191 ? 3.124 5.717 -4.031 1.00 88.19 191 GLN A N 1
ATOM 1409 C CA . GLN A 1 191 ? 2.212 4.619 -4.308 1.00 88.19 191 GLN A CA 1
ATOM 1410 C C . GLN A 1 191 ? 2.828 3.344 -3.741 1.00 88.19 191 GLN A C 1
ATOM 1412 O O . GLN A 1 191 ? 3.997 3.063 -4.006 1.00 88.19 191 GLN A O 1
ATOM 1417 N N . ILE A 1 192 ? 2.053 2.587 -2.976 1.00 92.94 192 ILE A N 1
ATOM 1418 C CA . ILE A 1 192 ? 2.424 1.253 -2.506 1.00 92.94 192 ILE A CA 1
ATOM 1419 C C . ILE A 1 192 ? 1.251 0.330 -2.819 1.00 92.94 192 ILE A C 1
ATOM 1421 O O . ILE A 1 192 ? 0.105 0.779 -2.795 1.00 92.94 192 ILE A O 1
ATOM 1425 N N . ALA A 1 193 ? 1.532 -0.919 -3.164 1.00 93.56 193 ALA A N 1
ATOM 1426 C CA . ALA A 1 193 ? 0.501 -1.918 -3.399 1.00 93.56 193 ALA A CA 1
ATOM 1427 C C . ALA A 1 193 ? 1.000 -3.315 -3.018 1.00 93.56 193 ALA A C 1
ATOM 1429 O O . ALA A 1 193 ? 2.198 -3.593 -3.126 1.00 93.56 193 ALA A O 1
ATOM 1430 N N . SER A 1 194 ? 0.067 -4.177 -2.609 1.00 94.81 194 SER A N 1
ATOM 1431 C CA . SER A 1 194 ? 0.302 -5.620 -2.526 1.00 94.81 194 SER A CA 1
ATOM 1432 C C . SER A 1 194 ? 0.560 -6.192 -3.921 1.00 94.81 194 SER A C 1
ATOM 1434 O O . SER A 1 194 ? -0.008 -5.719 -4.917 1.00 94.81 194 SER A O 1
ATOM 1436 N N . LEU A 1 195 ? 1.422 -7.200 -3.982 1.00 96.00 195 LEU A N 1
ATOM 1437 C CA . LEU A 1 195 ? 1.649 -8.003 -5.175 1.00 96.00 195 LEU A CA 1
ATOM 1438 C C . LEU A 1 195 ? 1.162 -9.452 -5.021 1.00 96.00 195 LEU A C 1
ATOM 1440 O O . LEU A 1 195 ? 1.076 -10.151 -6.026 1.00 96.00 195 LEU A O 1
ATOM 1444 N N . GLY A 1 196 ? 0.840 -9.898 -3.801 1.00 94.75 196 GLY A N 1
ATOM 1445 C CA . GLY A 1 196 ? 0.838 -11.328 -3.486 1.00 94.75 196 GLY A CA 1
ATOM 1446 C C . GLY A 1 196 ? 2.251 -11.907 -3.597 1.00 94.75 196 GLY A C 1
ATOM 1447 O O . GLY A 1 196 ? 3.222 -11.159 -3.576 1.00 94.75 196 GLY A O 1
ATOM 1448 N N . ASP A 1 197 ? 2.374 -13.221 -3.727 1.00 95.88 197 ASP A N 1
ATOM 1449 C CA . ASP A 1 197 ? 3.663 -13.891 -3.936 1.00 95.88 197 ASP A CA 1
ATOM 1450 C C . ASP A 1 197 ? 4.064 -13.849 -5.424 1.00 95.88 197 ASP A C 1
ATOM 1452 O O . ASP A 1 197 ? 3.402 -14.473 -6.263 1.00 95.88 197 ASP A O 1
ATOM 1456 N N . VAL A 1 198 ? 5.116 -13.098 -5.763 1.00 97.75 198 VAL A N 1
ATOM 1457 C CA . VAL A 1 198 ? 5.64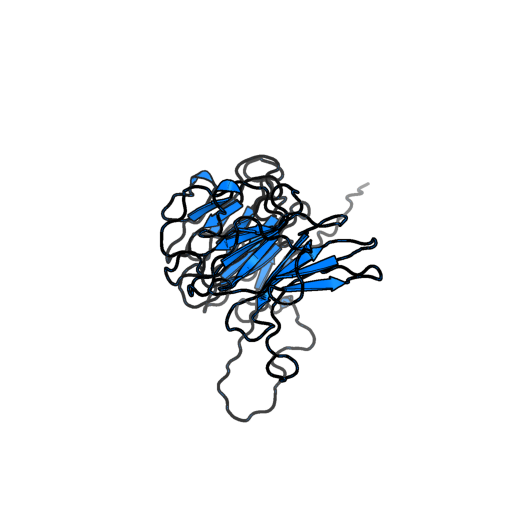5 -12.987 -7.137 1.00 97.75 198 VAL A CA 1
ATOM 1458 C C . VAL A 1 198 ? 6.892 -13.842 -7.362 1.00 97.75 198 VAL A C 1
ATOM 1460 O O . VAL A 1 198 ? 7.351 -13.983 -8.501 1.00 97.75 198 VAL A O 1
ATOM 1463 N N . ASN A 1 199 ? 7.484 -14.375 -6.290 1.00 97.50 199 ASN A N 1
ATOM 1464 C CA . ASN A 1 199 ? 8.759 -15.089 -6.325 1.00 97.50 199 ASN A CA 1
ATOM 1465 C C . ASN A 1 199 ? 8.630 -16.592 -5.990 1.00 97.50 199 ASN A C 1
ATOM 1467 O O . ASN A 1 199 ? 9.609 -17.333 -6.111 1.00 97.50 199 ASN A O 1
ATOM 1471 N N . GLY A 1 200 ? 7.438 -17.051 -5.611 1.00 95.81 200 GLY A N 1
ATOM 1472 C CA . GLY A 1 200 ? 7.116 -18.439 -5.310 1.00 95.81 200 GLY A CA 1
ATOM 1473 C C . GLY A 1 200 ? 7.458 -18.923 -3.908 1.00 95.81 200 GLY A C 1
ATOM 1474 O O . GLY A 1 200 ? 7.544 -20.143 -3.722 1.00 95.81 200 GLY A O 1
ATOM 1475 N N . ASP A 1 201 ? 7.743 -18.040 -2.951 1.00 96.19 201 ASP A N 1
ATOM 1476 C CA . ASP A 1 201 ? 8.123 -18.433 -1.590 1.00 96.19 201 ASP A CA 1
ATOM 1477 C C . ASP A 1 201 ? 6.942 -18.562 -0.610 1.00 96.19 201 ASP A C 1
ATOM 1479 O O . ASP A 1 201 ? 7.139 -18.937 0.551 1.00 96.19 201 ASP A O 1
ATOM 1483 N N . ALA A 1 202 ? 5.720 -18.368 -1.114 1.00 95.62 202 ALA A N 1
ATOM 1484 C CA . ALA A 1 202 ? 4.448 -18.380 -0.403 1.00 95.62 202 ALA A CA 1
ATOM 1485 C C . ALA A 1 202 ? 4.292 -17.281 0.662 1.00 95.62 202 ALA A C 1
ATOM 1487 O O . ALA A 1 202 ? 3.418 -17.395 1.526 1.00 95.62 202 ALA A O 1
ATOM 1488 N N . ILE A 1 203 ? 5.108 -16.228 0.605 1.00 97.50 203 ILE A N 1
ATOM 1489 C CA . ILE A 1 203 ? 4.989 -15.032 1.439 1.00 97.50 203 ILE A CA 1
ATOM 1490 C C . ILE A 1 203 ? 4.601 -13.863 0.532 1.00 97.50 203 ILE A C 1
ATOM 1492 O O . ILE A 1 203 ? 4.990 -13.801 -0.631 1.00 97.50 203 ILE A O 1
ATOM 1496 N N . ASN A 1 204 ? 3.773 -12.943 1.029 1.00 98.06 204 ASN A N 1
ATOM 1497 C CA . ASN A 1 204 ? 3.332 -11.833 0.196 1.00 98.06 204 ASN A CA 1
ATOM 1498 C C . ASN A 1 204 ? 4.466 -10.834 -0.045 1.00 98.06 204 ASN A C 1
ATOM 1500 O O . ASN A 1 204 ? 5.228 -10.475 0.854 1.00 98.06 204 ASN A O 1
ATOM 1504 N N . ASP A 1 205 ? 4.492 -10.304 -1.260 1.00 98.44 205 ASP A N 1
ATOM 1505 C CA . ASP A 1 205 ? 5.402 -9.271 -1.714 1.00 98.44 205 ASP A CA 1
ATOM 1506 C C . ASP A 1 205 ? 4.662 -7.942 -1.889 1.00 98.44 205 ASP A C 1
ATOM 1508 O O . ASP A 1 205 ? 3.428 -7.854 -1.954 1.00 98.44 205 ASP A O 1
ATOM 1512 N N . PHE A 1 206 ? 5.429 -6.862 -2.009 1.00 97.81 206 PHE A N 1
ATOM 1513 C CA . PHE A 1 206 ? 4.857 -5.546 -2.260 1.00 97.81 206 PHE A CA 1
ATOM 1514 C C . PHE A 1 206 ? 5.723 -4.693 -3.181 1.00 97.81 206 PHE A C 1
ATOM 1516 O O . PHE A 1 206 ? 6.929 -4.894 -3.339 1.00 97.81 206 PHE A O 1
ATOM 1523 N N . ILE A 1 207 ? 5.087 -3.691 -3.785 1.00 97.50 207 ILE A N 1
ATOM 1524 C CA . ILE A 1 207 ? 5.728 -2.745 -4.696 1.00 97.50 207 ILE A CA 1
ATOM 1525 C C . ILE A 1 207 ? 5.623 -1.320 -4.172 1.00 97.50 207 ILE A C 1
ATOM 1527 O O . ILE A 1 207 ? 4.577 -0.886 -3.697 1.00 97.50 207 ILE A O 1
ATOM 1531 N N . ILE A 1 208 ? 6.707 -0.563 -4.318 1.00 95.12 208 ILE A N 1
ATOM 1532 C CA . ILE A 1 208 ? 6.755 0.881 -4.109 1.00 95.12 208 ILE A CA 1
ATOM 1533 C C . ILE A 1 208 ? 6.943 1.539 -5.474 1.00 95.12 208 ILE A C 1
ATOM 1535 O O . ILE A 1 208 ? 7.969 1.368 -6.140 1.00 95.12 208 ILE A O 1
ATOM 1539 N N . GLY A 1 209 ? 5.945 2.311 -5.885 1.00 93.06 209 GLY A N 1
ATOM 1540 C CA . GLY A 1 209 ? 5.959 3.085 -7.115 1.00 93.06 209 GLY A CA 1
ATOM 1541 C C . GLY A 1 209 ? 6.680 4.413 -6.926 1.00 93.06 209 GLY A C 1
ATOM 1542 O O . GLY A 1 209 ? 6.375 5.190 -6.015 1.00 93.06 209 GLY A O 1
ATOM 1543 N N . ARG A 1 210 ? 7.628 4.690 -7.824 1.00 91.12 210 ARG A N 1
ATOM 1544 C CA . ARG A 1 210 ? 8.323 5.974 -7.941 1.00 91.12 210 ARG A CA 1
ATOM 1545 C C . ARG A 1 210 ? 8.901 6.497 -6.605 1.00 91.12 210 ARG A C 1
ATOM 1547 O O . ARG A 1 210 ? 8.663 7.666 -6.260 1.00 91.12 210 ARG A O 1
ATOM 1554 N N . PRO A 1 211 ? 9.674 5.672 -5.869 1.00 91.19 211 PRO A N 1
ATOM 1555 C CA . PRO A 1 211 ? 10.336 6.091 -4.640 1.00 91.19 211 PRO A CA 1
ATOM 1556 C C . PRO A 1 211 ? 11.222 7.308 -4.914 1.00 91.19 211 PRO A C 1
ATOM 1558 O O . PRO A 1 211 ? 11.947 7.340 -5.914 1.00 91.19 211 PRO A O 1
ATOM 1561 N N . ASP A 1 212 ? 11.089 8.342 -4.083 1.00 87.44 212 ASP A N 1
ATOM 1562 C CA . ASP A 1 212 ? 11.784 9.635 -4.205 1.00 87.44 212 ASP A CA 1
ATOM 1563 C C . ASP A 1 212 ? 11.687 10.279 -5.600 1.00 87.44 212 ASP A C 1
ATOM 1565 O O . ASP A 1 212 ? 12.600 10.957 -6.067 1.00 87.44 212 ASP A O 1
ATOM 1569 N N . SER A 1 213 ? 10.561 10.079 -6.292 1.00 87.06 213 SER A N 1
ATOM 1570 C CA . SER A 1 213 ? 10.341 10.576 -7.658 1.00 87.06 213 SER A CA 1
ATOM 1571 C C . SER A 1 213 ? 11.309 10.016 -8.719 1.00 87.06 213 SER A C 1
ATOM 1573 O O . SER A 1 213 ? 11.383 10.577 -9.811 1.00 87.06 213 SER A O 1
ATOM 1575 N N . SER A 1 214 ? 12.002 8.903 -8.440 1.00 88.31 214 SER A N 1
ATOM 1576 C CA . SER A 1 214 ? 13.063 8.316 -9.286 1.00 88.31 214 SER A CA 1
ATOM 1577 C C . SER A 1 214 ? 12.613 7.806 -10.659 1.00 88.31 214 SER A C 1
ATOM 1579 O O . SER A 1 214 ? 13.444 7.642 -11.547 1.00 88.31 214 SER A O 1
ATOM 1581 N N . GLY A 1 215 ? 11.317 7.537 -10.838 1.00 88.19 215 GLY A N 1
ATOM 1582 C CA . GLY A 1 215 ? 10.785 6.895 -12.045 1.00 88.19 215 GLY A CA 1
ATOM 1583 C C . GLY A 1 215 ? 11.071 5.396 -12.142 1.00 88.19 215 GLY A C 1
ATOM 1584 O O . GLY A 1 215 ? 10.848 4.812 -13.196 1.00 88.19 215 GLY A O 1
ATOM 1585 N N . GLN A 1 216 ? 11.586 4.796 -11.067 1.00 93.94 216 GLN A N 1
ATOM 1586 C CA . GLN A 1 216 ? 11.715 3.350 -10.903 1.00 93.94 216 GLN A CA 1
ATOM 1587 C C . GLN A 1 216 ? 10.542 2.812 -10.076 1.00 93.94 216 GLN A C 1
ATOM 1589 O O . GLN A 1 216 ? 9.850 3.569 -9.394 1.00 93.94 216 GLN A O 1
ATOM 1594 N N . SER A 1 217 ? 10.381 1.495 -10.058 1.00 95.69 217 SER A N 1
ATOM 1595 C CA . SER A 1 217 ? 9.631 0.780 -9.028 1.00 95.69 217 SER A CA 1
ATOM 1596 C C . SER A 1 217 ? 10.585 -0.059 -8.183 1.00 95.69 217 SER A C 1
ATOM 1598 O O . SER A 1 217 ? 11.604 -0.541 -8.686 1.00 95.69 217 SER A O 1
ATOM 1600 N N . TRP A 1 218 ? 10.280 -0.213 -6.897 1.00 97.06 218 TRP A N 1
ATOM 1601 C CA . TRP A 1 218 ? 10.973 -1.144 -6.003 1.00 97.06 218 TRP A CA 1
ATOM 1602 C C . TRP A 1 218 ? 10.020 -2.273 -5.654 1.00 97.06 218 TRP A C 1
ATOM 1604 O O . TRP A 1 218 ? 8.955 -2.010 -5.107 1.00 97.06 218 TRP A O 1
ATOM 1614 N N . ILE A 1 219 ? 10.406 -3.500 -5.971 1.00 98.12 219 ILE A N 1
ATOM 1615 C CA . ILE A 1 219 ? 9.696 -4.710 -5.579 1.00 98.12 219 ILE A CA 1
ATOM 1616 C C . ILE A 1 219 ? 10.448 -5.263 -4.379 1.00 98.12 219 ILE A C 1
ATOM 1618 O O . ILE A 1 219 ? 11.672 -5.408 -4.431 1.00 98.12 219 ILE A O 1
ATOM 1622 N N . VAL A 1 220 ? 9.732 -5.510 -3.294 1.00 98.50 220 VAL A N 1
ATOM 1623 C CA . VAL A 1 220 ? 10.288 -6.006 -2.041 1.00 98.50 220 VAL A CA 1
ATOM 1624 C C . VAL A 1 220 ? 9.677 -7.363 -1.775 1.00 98.50 220 VAL A C 1
ATOM 1626 O O . VAL A 1 220 ? 8.452 -7.469 -1.732 1.00 98.50 220 VAL A O 1
ATOM 1629 N N . PHE A 1 221 ? 10.536 -8.365 -1.598 1.00 98.56 221 PHE A N 1
ATOM 1630 C CA . PHE A 1 221 ? 10.060 -9.700 -1.289 1.00 98.56 221 PHE A CA 1
ATOM 1631 C C . PHE A 1 221 ? 9.744 -9.844 0.196 1.00 98.56 221 PHE A C 1
ATOM 1633 O O . PHE A 1 221 ? 10.521 -9.384 1.050 1.00 98.56 221 PHE A O 1
ATOM 1640 N N . GLY A 1 222 ? 8.608 -10.474 0.477 1.00 98.19 222 GLY A N 1
ATOM 1641 C CA . GLY A 1 222 ? 8.274 -11.008 1.781 1.00 98.19 222 GLY A CA 1
ATOM 1642 C C . GLY A 1 222 ? 9.321 -12.018 2.232 1.00 98.19 222 GLY A C 1
ATOM 1643 O O . GLY A 1 222 ? 10.131 -12.516 1.449 1.00 98.19 222 GLY A O 1
ATOM 1644 N N . ARG A 1 223 ? 9.411 -12.247 3.542 1.00 96.50 223 ARG A N 1
ATOM 1645 C CA . ARG A 1 223 ? 10.410 -13.165 4.096 1.00 96.50 223 ARG A CA 1
ATOM 1646 C C . ARG A 1 223 ? 10.132 -13.562 5.534 1.00 96.50 223 ARG A C 1
ATOM 1648 O O . ARG A 1 223 ? 9.928 -12.719 6.396 1.00 96.50 223 ARG A O 1
ATOM 1655 N N . SER A 1 224 ? 10.358 -14.844 5.815 1.00 94.06 224 SER A N 1
ATOM 1656 C CA . SER A 1 224 ? 10.339 -15.414 7.172 1.00 94.06 224 SER A CA 1
ATOM 1657 C C . SER A 1 224 ? 11.551 -15.033 8.029 1.00 94.06 224 SER A C 1
ATOM 1659 O O . SER A 1 224 ? 11.550 -15.174 9.252 1.00 94.06 224 SER A O 1
ATOM 1661 N N . THR A 1 225 ? 12.637 -14.570 7.407 1.00 92.56 225 THR A N 1
ATOM 1662 C CA . THR A 1 225 ? 13.795 -14.039 8.134 1.00 92.56 225 THR A CA 1
ATOM 1663 C C . THR A 1 225 ? 13.622 -12.542 8.354 1.00 92.56 225 THR A C 1
ATOM 1665 O O . THR A 1 225 ? 13.344 -11.835 7.392 1.00 92.56 225 THR A O 1
ATOM 1668 N N . ASN A 1 226 ? 13.928 -12.041 9.550 1.00 91.56 226 ASN A N 1
ATOM 1669 C CA . ASN A 1 226 ? 13.766 -10.626 9.901 1.00 91.56 226 ASN A CA 1
ATOM 1670 C C . ASN A 1 226 ? 14.260 -9.633 8.833 1.00 91.56 226 ASN A C 1
ATOM 1672 O O . ASN A 1 226 ? 15.418 -9.678 8.401 1.00 91.56 226 ASN A O 1
ATOM 1676 N N . PHE A 1 227 ? 13.407 -8.660 8.511 1.00 97.19 227 PHE A N 1
ATOM 1677 C CA . PHE A 1 227 ? 13.818 -7.440 7.826 1.00 97.19 227 PHE A CA 1
ATOM 1678 C C . PHE A 1 227 ? 14.828 -6.647 8.676 1.00 97.19 227 PHE A C 1
ATOM 1680 O O . PHE A 1 227 ? 14.784 -6.682 9.913 1.00 97.19 227 PHE A O 1
ATOM 1687 N N . PRO A 1 228 ? 15.755 -5.899 8.049 1.00 96.75 228 PRO A N 1
ATOM 1688 C CA . PRO A 1 228 ? 16.552 -4.921 8.777 1.00 96.75 228 PRO A CA 1
ATOM 1689 C C . PRO A 1 228 ? 15.649 -3.797 9.307 1.00 96.75 228 PRO A C 1
ATOM 1691 O O . PRO A 1 228 ? 14.589 -3.529 8.753 1.00 96.75 228 PRO A O 1
ATOM 1694 N N . ALA A 1 229 ? 16.112 -3.060 10.322 1.00 96.31 229 ALA A N 1
ATOM 1695 C CA . ALA A 1 229 ? 15.355 -1.938 10.897 1.00 96.31 229 ALA A CA 1
ATOM 1696 C C . ALA A 1 229 ? 14.946 -0.875 9.857 1.00 96.31 229 ALA A C 1
ATOM 1698 O O . ALA A 1 229 ? 13.953 -0.171 10.036 1.00 96.31 229 ALA A O 1
ATOM 1699 N N . SER A 1 230 ? 15.706 -0.759 8.764 1.00 95.69 230 SER A N 1
ATOM 1700 C CA . SER A 1 230 ? 15.291 0.020 7.608 1.00 95.69 230 SER A CA 1
ATOM 1701 C C . SER A 1 230 ? 15.812 -0.560 6.299 1.00 95.69 230 SER A C 1
ATOM 1703 O O . SER A 1 230 ? 16.970 -0.982 6.247 1.00 95.69 230 SER A O 1
ATOM 1705 N N . ILE A 1 231 ? 15.010 -0.477 5.239 1.00 95.62 231 ILE A N 1
ATOM 1706 C CA . ILE A 1 231 ? 15.389 -0.869 3.877 1.00 95.62 231 ILE A CA 1
ATOM 1707 C C . ILE A 1 231 ? 15.561 0.349 2.960 1.00 95.62 231 ILE A C 1
ATOM 1709 O O . ILE A 1 231 ? 15.052 1.444 3.217 1.00 95.62 231 ILE A O 1
ATOM 1713 N N . GLY A 1 232 ? 16.282 0.143 1.862 1.00 94.06 232 GLY A N 1
ATOM 1714 C CA . GLY A 1 232 ? 16.463 1.115 0.788 1.00 94.06 232 GLY A CA 1
ATOM 1715 C C . GLY A 1 232 ? 16.969 0.439 -0.485 1.00 94.06 232 GLY A C 1
ATOM 1716 O O . GLY A 1 232 ? 17.236 -0.760 -0.489 1.00 94.06 232 GLY A O 1
ATOM 1717 N N . ALA A 1 233 ? 17.159 1.216 -1.552 1.00 93.12 233 ALA A N 1
ATOM 1718 C CA . ALA A 1 233 ? 17.527 0.716 -2.879 1.00 93.12 233 ALA A CA 1
ATOM 1719 C C . ALA A 1 233 ? 18.694 -0.290 -2.911 1.00 93.12 233 ALA A C 1
ATOM 1721 O O . ALA A 1 233 ? 18.671 -1.231 -3.696 1.00 93.12 233 ALA A O 1
ATOM 1722 N N . SER A 1 234 ? 19.732 -0.088 -2.094 1.00 94.50 234 SER A N 1
ATOM 1723 C CA . SER A 1 234 ? 20.919 -0.955 -2.077 1.00 94.50 234 SER A CA 1
ATOM 1724 C C . SER A 1 234 ? 20.680 -2.328 -1.448 1.00 94.50 234 SER A C 1
ATOM 1726 O O . SER A 1 234 ? 21.513 -3.208 -1.617 1.00 94.50 234 SER A O 1
ATOM 1728 N N . TRP A 1 235 ? 19.588 -2.495 -0.700 1.00 96.38 235 TRP A N 1
ATOM 1729 C CA . TRP A 1 235 ? 19.195 -3.772 -0.104 1.00 96.38 235 TRP A CA 1
ATOM 1730 C C . TRP A 1 235 ? 18.457 -4.680 -1.102 1.00 96.38 235 TRP A C 1
ATOM 1732 O O . TRP A 1 235 ? 18.379 -5.885 -0.892 1.00 96.38 235 TRP A O 1
ATOM 1742 N N . LEU A 1 236 ? 17.958 -4.101 -2.200 1.00 97.12 236 LEU A N 1
ATOM 1743 C CA . LEU A 1 236 ? 17.282 -4.795 -3.295 1.00 97.12 236 LEU A CA 1
ATOM 1744 C C . LEU A 1 236 ? 18.331 -5.335 -4.273 1.00 97.12 236 LEU A C 1
ATOM 1746 O O . LEU A 1 236 ? 18.752 -4.652 -5.213 1.00 97.12 236 LEU A O 1
ATOM 1750 N N . ASP A 1 237 ? 18.806 -6.538 -3.971 1.00 97.00 237 ASP A N 1
ATOM 1751 C CA . ASP A 1 237 ? 19.936 -7.232 -4.592 1.00 97.00 237 ASP A CA 1
ATOM 1752 C C . ASP A 1 237 ? 19.514 -8.424 -5.472 1.00 97.00 237 ASP A C 1
ATOM 1754 O O . ASP A 1 237 ? 20.355 -9.223 -5.879 1.00 97.00 237 ASP A O 1
ATOM 1758 N N . GLY A 1 238 ? 18.221 -8.546 -5.773 1.00 97.12 238 GLY A N 1
ATOM 1759 C CA . GLY A 1 238 ? 17.633 -9.674 -6.493 1.00 97.12 238 GLY A CA 1
ATOM 1760 C C . GLY A 1 238 ? 17.237 -10.849 -5.594 1.00 97.12 238 GLY A C 1
ATOM 1761 O O . GLY A 1 238 ? 16.422 -11.666 -6.012 1.00 97.12 238 GLY A O 1
ATOM 1762 N N . ILE A 1 239 ? 17.761 -10.918 -4.360 1.00 95.56 239 ILE A N 1
ATOM 1763 C CA . ILE A 1 239 ? 17.379 -11.916 -3.347 1.00 95.56 239 ILE A CA 1
ATOM 1764 C C . ILE A 1 239 ? 16.309 -11.343 -2.416 1.00 95.56 239 ILE A C 1
ATOM 1766 O O . ILE A 1 239 ? 15.352 -12.032 -2.099 1.00 95.56 239 ILE A O 1
ATOM 1770 N N . ASN A 1 240 ? 16.450 -10.087 -1.981 1.00 97.19 240 ASN A N 1
ATOM 1771 C CA . ASN A 1 240 ? 15.488 -9.438 -1.072 1.00 97.19 240 ASN A CA 1
ATOM 1772 C C . ASN A 1 240 ? 14.386 -8.653 -1.815 1.00 97.19 240 ASN A C 1
ATOM 1774 O O . ASN A 1 240 ? 13.646 -7.875 -1.213 1.00 97.19 240 ASN A O 1
ATOM 1778 N N . GLY A 1 241 ? 14.353 -8.777 -3.140 1.00 98.19 241 GLY A N 1
ATOM 1779 C CA . GLY A 1 241 ? 13.611 -7.912 -4.048 1.00 98.19 241 GLY A CA 1
ATOM 1780 C C . GLY A 1 241 ? 14.535 -7.216 -5.045 1.00 98.19 241 GLY A C 1
ATOM 1781 O O . GLY A 1 241 ? 15.759 -7.383 -5.025 1.00 98.19 241 GLY A O 1
ATOM 1782 N N . PHE A 1 242 ? 13.959 -6.416 -5.934 1.00 98.50 242 PHE A N 1
ATOM 1783 C CA . PHE A 1 242 ? 14.674 -5.790 -7.044 1.00 98.50 242 PHE A CA 1
ATOM 1784 C C . PHE A 1 242 ? 14.103 -4.416 -7.394 1.00 98.50 242 PHE A C 1
ATOM 1786 O O . PHE A 1 242 ? 13.077 -3.971 -6.880 1.00 98.50 242 PHE A O 1
ATOM 1793 N N . ARG A 1 243 ? 14.800 -3.710 -8.282 1.00 97.69 243 ARG A N 1
ATOM 1794 C CA . ARG A 1 243 ? 14.361 -2.423 -8.826 1.00 97.69 243 ARG A CA 1
ATOM 1795 C C . ARG A 1 243 ? 14.164 -2.525 -10.321 1.00 97.69 243 ARG A C 1
ATOM 1797 O O . ARG A 1 243 ? 14.851 -3.293 -10.986 1.00 97.69 243 ARG A O 1
ATOM 1804 N N . THR A 1 244 ? 13.287 -1.700 -10.863 1.00 97.56 244 THR A N 1
ATOM 1805 C CA . THR A 1 244 ? 13.138 -1.579 -12.315 1.00 97.56 244 THR A CA 1
ATOM 1806 C C . THR A 1 244 ? 14.067 -0.504 -12.872 1.00 97.56 244 THR A C 1
ATOM 1808 O O . THR A 1 244 ? 14.473 0.421 -12.157 1.00 97.56 244 THR A O 1
ATOM 1811 N N . SER A 1 245 ? 14.395 -0.573 -14.162 1.00 94.44 245 SER A N 1
ATOM 1812 C CA . SER A 1 245 ? 14.894 0.591 -14.893 1.00 94.44 245 SER A CA 1
ATOM 1813 C C . SER A 1 245 ? 13.847 1.711 -14.883 1.00 94.44 245 SER A C 1
ATOM 1815 O O . SER A 1 245 ? 12.661 1.497 -14.600 1.00 94.44 245 SER A O 1
ATOM 1817 N N . THR A 1 246 ? 14.301 2.937 -15.134 1.00 91.31 246 THR A N 1
ATOM 1818 C CA . THR A 1 246 ? 13.388 4.020 -15.498 1.00 91.31 246 THR A CA 1
ATOM 1819 C C . THR A 1 246 ? 12.938 3.824 -16.940 1.00 91.31 246 THR A C 1
ATOM 1821 O O . THR A 1 246 ? 13.631 3.197 -17.741 1.00 91.31 246 THR A O 1
ATOM 1824 N N . PHE A 1 247 ? 11.796 4.399 -17.296 1.00 89.06 247 PHE A N 1
ATOM 1825 C CA . PHE A 1 247 ? 11.265 4.328 -18.653 1.00 89.06 247 PHE A CA 1
ATOM 1826 C C . PHE A 1 247 ? 10.669 5.680 -19.079 1.00 89.06 247 PHE A C 1
ATOM 1828 O O . PHE A 1 247 ? 10.403 6.525 -18.216 1.00 89.06 247 PHE A O 1
ATOM 1835 N N . PRO A 1 248 ? 10.509 5.932 -20.394 1.00 84.50 248 PRO A N 1
ATOM 1836 C CA . PRO A 1 248 ? 9.961 7.190 -20.890 1.00 84.50 248 PRO A CA 1
ATOM 1837 C C . PRO A 1 248 ? 8.563 7.471 -20.336 1.00 84.50 248 PRO A C 1
ATOM 1839 O O . PRO A 1 248 ? 7.706 6.591 -20.327 1.00 84.50 248 PRO A O 1
ATOM 1842 N N . GLY A 1 249 ? 8.341 8.709 -19.904 1.00 78.38 249 GLY A N 1
ATOM 1843 C CA . GLY A 1 249 ? 7.026 9.178 -19.502 1.00 78.38 249 GLY A CA 1
ATOM 1844 C C . GLY A 1 249 ? 7.062 10.472 -18.701 1.00 78.38 249 GLY A C 1
ATOM 1845 O O . GLY A 1 249 ? 8.093 10.829 -18.125 1.00 78.38 249 GLY A O 1
ATOM 1846 N N . THR A 1 250 ? 5.925 11.163 -18.626 1.00 79.06 250 THR A N 1
ATOM 1847 C CA . THR A 1 250 ? 5.781 12.337 -17.748 1.00 79.06 250 THR A CA 1
ATOM 1848 C C . THR A 1 250 ? 5.926 11.937 -16.277 1.00 79.06 250 THR A C 1
ATOM 1850 O O . THR A 1 250 ? 6.600 12.626 -15.503 1.00 79.06 250 THR A O 1
ATOM 1853 N N . ILE A 1 251 ? 5.303 10.820 -15.880 1.00 84.56 251 ILE A N 1
ATOM 1854 C CA . ILE A 1 251 ? 5.380 10.293 -14.517 1.00 84.56 251 ILE A CA 1
ATOM 1855 C C . ILE A 1 251 ? 5.432 8.750 -14.533 1.00 84.56 251 ILE A C 1
ATOM 1857 O O . ILE A 1 251 ? 4.423 8.090 -14.268 1.00 84.56 251 ILE A O 1
AT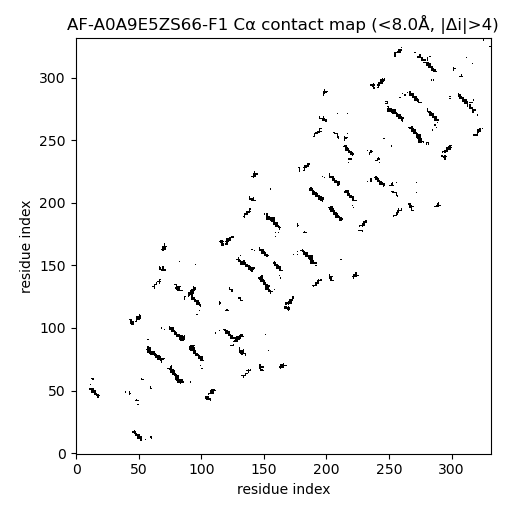OM 1861 N N . PRO A 1 252 ? 6.604 8.151 -14.816 1.00 88.31 252 PRO A N 1
ATOM 1862 C CA . PRO A 1 252 ? 6.779 6.702 -14.757 1.00 88.31 252 PRO A CA 1
ATOM 1863 C C . PRO A 1 252 ? 6.591 6.162 -13.331 1.00 88.31 252 PRO A C 1
ATOM 1865 O O . PRO A 1 252 ? 6.842 6.862 -12.340 1.00 88.31 252 PRO A O 1
ATOM 1868 N N . SER A 1 253 ? 6.144 4.907 -13.241 1.00 89.88 253 SER A N 1
ATOM 1869 C CA . SER A 1 253 ? 5.835 4.188 -11.995 1.00 89.88 253 SER A CA 1
ATOM 1870 C C . SER A 1 253 ? 4.815 4.900 -11.096 1.00 89.88 253 SER A C 1
ATOM 1872 O O . SER A 1 253 ? 4.868 4.793 -9.870 1.00 89.88 253 SER A O 1
ATOM 1874 N N . PHE A 1 254 ? 3.888 5.663 -11.684 1.00 86.81 254 PHE A N 1
ATOM 1875 C CA . PHE A 1 254 ? 2.896 6.434 -10.930 1.00 86.81 254 PHE A CA 1
ATOM 1876 C C . PHE A 1 254 ? 1.779 5.571 -10.333 1.00 86.81 254 PHE A C 1
ATOM 1878 O O . PHE A 1 254 ? 1.214 5.903 -9.285 1.00 86.81 254 PHE A O 1
ATOM 1885 N N . LYS A 1 255 ? 1.432 4.480 -11.016 1.00 88.44 255 LYS A N 1
ATOM 1886 C CA . LYS A 1 255 ? 0.491 3.469 -10.532 1.00 88.44 255 LYS A CA 1
ATOM 1887 C C . LYS A 1 255 ? 1.169 2.121 -10.616 1.00 88.44 255 LYS A C 1
ATOM 1889 O O . LYS A 1 255 ? 1.803 1.819 -11.614 1.00 88.44 255 LYS A O 1
ATOM 1894 N N . VAL A 1 256 ? 1.083 1.354 -9.546 1.00 92.56 256 VAL A N 1
ATOM 1895 C CA . VAL A 1 256 ? 1.709 0.040 -9.422 1.00 92.56 256 VAL A CA 1
ATOM 1896 C C . VAL A 1 256 ? 0.744 -0.885 -8.694 1.00 92.56 256 VAL A C 1
ATOM 1898 O O . VAL A 1 256 ? -0.091 -0.394 -7.931 1.00 92.56 256 VAL A O 1
ATOM 1901 N N . GLY A 1 257 ? 0.858 -2.187 -8.921 1.00 93.19 257 GLY A N 1
ATOM 1902 C CA . GLY A 1 257 ? 0.102 -3.200 -8.186 1.00 93.19 257 GLY A CA 1
ATOM 1903 C C . GLY A 1 257 ? 0.259 -4.591 -8.780 1.00 93.19 257 GLY A C 1
ATOM 1904 O O . GLY A 1 257 ? 0.830 -4.735 -9.861 1.00 93.19 257 GLY A O 1
ATOM 1905 N N . GLY A 1 258 ? -0.244 -5.596 -8.066 1.00 91.94 258 GLY A N 1
ATOM 1906 C CA . GLY A 1 258 ? -0.342 -6.956 -8.585 1.00 91.94 258 GLY A CA 1
ATOM 1907 C C . GLY A 1 258 ? -1.354 -7.038 -9.728 1.00 91.94 258 GLY A C 1
ATOM 1908 O O . GLY A 1 258 ? -2.451 -6.480 -9.642 1.00 91.94 258 GLY A O 1
ATOM 1909 N N . ALA A 1 259 ? -0.973 -7.721 -10.802 1.00 89.50 259 ALA A N 1
ATOM 1910 C CA . ALA A 1 259 ? -1.854 -8.101 -11.900 1.00 89.50 259 ALA A CA 1
ATOM 1911 C C . ALA A 1 259 ? -2.506 -9.478 -11.669 1.00 89.50 259 ALA A C 1
ATOM 1913 O O . ALA A 1 259 ? -3.457 -9.812 -12.370 1.00 89.50 259 ALA A O 1
ATOM 1914 N N . GLY A 1 260 ? -2.067 -10.216 -10.641 1.00 88.56 260 GLY A N 1
ATOM 1915 C CA . GLY A 1 260 ? -2.385 -11.636 -10.484 1.00 88.56 260 GLY A CA 1
ATOM 1916 C C . GLY A 1 260 ? -1.545 -12.469 -11.446 1.00 88.56 260 GLY A C 1
ATOM 1917 O O . GLY A 1 260 ? -0.719 -11.916 -12.160 1.00 88.56 260 GLY A O 1
ATOM 1918 N N . ASP A 1 261 ? -1.731 -13.780 -11.453 1.00 90.12 261 ASP A N 1
ATOM 1919 C CA . ASP A 1 261 ? -1.086 -14.674 -12.419 1.00 90.12 261 ASP A CA 1
ATOM 1920 C C . ASP A 1 261 ? -1.829 -14.603 -13.764 1.00 90.12 261 ASP A C 1
ATOM 1922 O O . ASP A 1 261 ? -2.844 -15.274 -13.947 1.00 90.12 261 ASP A O 1
ATOM 1926 N N . ILE A 1 262 ? -1.384 -13.728 -14.674 1.00 88.75 262 ILE A N 1
ATOM 1927 C CA . ILE A 1 262 ? -2.068 -13.472 -15.955 1.00 88.75 262 ILE A CA 1
ATOM 1928 C C . ILE A 1 262 ? -1.530 -14.332 -17.101 1.00 88.75 262 ILE A C 1
ATOM 1930 O O . ILE A 1 262 ? -2.051 -14.291 -18.220 1.00 88.75 262 ILE A O 1
ATOM 1934 N N . ASN A 1 263 ? -0.431 -15.047 -16.868 1.00 88.94 263 ASN A N 1
ATOM 1935 C CA . ASN A 1 263 ? 0.160 -15.971 -17.831 1.00 88.94 263 ASN A CA 1
ATOM 1936 C C . ASN A 1 263 ? -0.041 -17.450 -17.424 1.00 88.94 263 ASN A C 1
ATOM 1938 O O . ASN A 1 263 ? 0.320 -18.340 -18.202 1.00 88.94 263 ASN A O 1
ATOM 1942 N N . ASN A 1 264 ? -0.678 -17.694 -16.273 1.00 91.19 264 ASN A N 1
ATOM 1943 C CA . ASN A 1 264 ? -0.992 -18.994 -15.688 1.00 91.19 264 ASN A CA 1
ATOM 1944 C C . ASN A 1 264 ? 0.263 -19.852 -15.445 1.00 91.19 264 ASN A C 1
ATOM 1946 O O . ASN A 1 264 ? 0.279 -21.057 -15.734 1.00 91.19 264 ASN A O 1
ATOM 1950 N N . ASP A 1 265 ? 1.343 -19.222 -14.976 1.00 92.00 265 ASP A N 1
ATOM 1951 C CA . ASP A 1 265 ? 2.603 -19.887 -14.633 1.00 92.00 265 ASP A CA 1
ATOM 1952 C C . ASP A 1 265 ? 2.744 -20.219 -13.137 1.00 92.00 265 ASP A C 1
ATOM 1954 O O . ASP A 1 265 ? 3.685 -20.919 -12.738 1.00 92.00 265 ASP A O 1
ATOM 1958 N N . GLY A 1 266 ? 1.758 -19.816 -12.334 1.00 91.62 266 GLY A N 1
ATOM 1959 C CA . GLY A 1 266 ? 1.669 -20.047 -10.901 1.00 91.62 266 GLY A CA 1
ATOM 1960 C C . GLY A 1 266 ? 2.283 -18.944 -10.041 1.00 91.62 266 GLY A C 1
ATOM 1961 O O . GLY A 1 266 ? 2.299 -19.110 -8.820 1.00 91.62 266 GLY A O 1
ATOM 1962 N N . PHE A 1 267 ? 2.781 -17.852 -10.627 1.00 94.94 267 PHE A N 1
ATOM 1963 C CA . PHE A 1 267 ? 3.343 -16.712 -9.903 1.00 94.94 267 PHE A CA 1
ATOM 1964 C C . PHE A 1 267 ? 2.510 -15.455 -10.159 1.00 94.94 267 PHE A C 1
ATOM 1966 O O . PHE A 1 267 ? 2.019 -15.230 -11.258 1.00 94.94 267 PHE A O 1
ATOM 1973 N N . ASN A 1 268 ? 2.340 -14.600 -9.146 1.00 94.31 268 ASN A N 1
ATOM 1974 C CA . ASN A 1 268 ? 1.653 -13.334 -9.386 1.00 94.31 268 ASN A CA 1
ATOM 1975 C C . ASN A 1 268 ? 2.519 -12.404 -10.245 1.00 94.31 268 ASN A C 1
ATOM 1977 O O . ASN A 1 268 ? 3.719 -12.246 -10.014 1.00 94.31 268 ASN A O 1
ATOM 1981 N N . ASP A 1 269 ? 1.876 -11.714 -11.180 1.00 94.38 269 ASP A N 1
ATOM 1982 C CA . ASP A 1 269 ? 2.506 -10.751 -12.069 1.00 94.38 269 ASP A CA 1
ATOM 1983 C C . ASP A 1 269 ? 2.342 -9.318 -11.562 1.00 94.38 269 ASP A C 1
ATOM 1985 O O . ASP A 1 269 ? 1.500 -8.986 -10.721 1.00 94.38 269 ASP A O 1
ATOM 1989 N N . ILE A 1 270 ? 3.169 -8.425 -12.096 1.00 95.94 270 ILE A N 1
ATOM 1990 C CA . ILE A 1 270 ? 3.336 -7.062 -11.601 1.00 95.94 270 ILE A CA 1
ATOM 1991 C C . ILE A 1 270 ? 2.955 -6.072 -12.698 1.00 95.94 270 ILE A C 1
ATOM 1993 O O . ILE A 1 270 ? 3.537 -6.079 -13.781 1.00 95.94 270 ILE A O 1
ATOM 1997 N N . LEU A 1 271 ? 2.050 -5.140 -12.396 1.00 93.94 271 LEU A N 1
ATOM 1998 C CA . LEU A 1 271 ? 1.724 -4.013 -13.268 1.00 93.94 271 LEU A CA 1
ATOM 1999 C C . LEU A 1 271 ? 2.456 -2.743 -12.823 1.00 93.94 271 LEU A C 1
ATOM 2001 O O . LEU A 1 271 ? 2.369 -2.307 -11.672 1.00 93.94 271 LEU A O 1
ATOM 2005 N N . ILE A 1 272 ? 3.143 -2.107 -13.77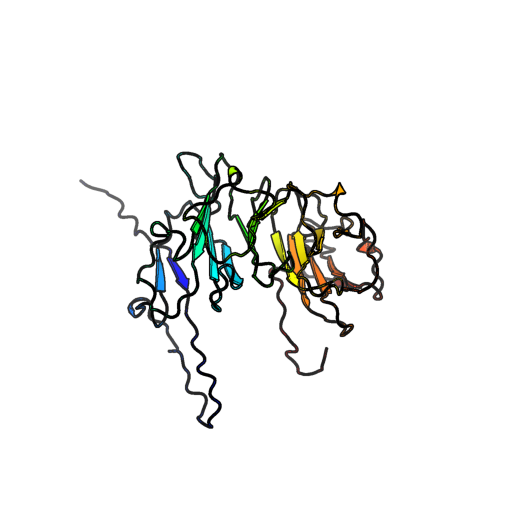1 1.00 93.31 272 ILE A N 1
ATOM 2006 C CA . ILE A 1 272 ? 3.874 -0.852 -13.591 1.00 93.31 272 ILE A CA 1
ATOM 2007 C C . ILE A 1 272 ? 3.356 0.164 -14.605 1.00 93.31 272 ILE A C 1
ATOM 2009 O O . ILE A 1 272 ? 3.654 0.122 -15.798 1.00 93.31 272 ILE A O 1
ATOM 2013 N N . GLY A 1 273 ? 2.556 1.095 -14.106 1.00 89.00 273 GLY A N 1
ATOM 2014 C CA . GLY A 1 273 ? 1.855 2.104 -14.876 1.00 89.00 273 GLY A CA 1
ATOM 2015 C C . GLY A 1 273 ? 2.585 3.438 -14.971 1.00 89.00 273 GLY A C 1
ATOM 2016 O O . GLY A 1 273 ? 3.204 3.924 -14.017 1.00 89.00 273 GLY A O 1
ATOM 2017 N N . ASN A 1 274 ? 2.432 4.072 -16.127 1.00 85.00 274 ASN A N 1
ATOM 2018 C CA . ASN A 1 274 ? 2.788 5.466 -16.363 1.00 85.00 274 ASN A CA 1
ATOM 2019 C C . ASN A 1 274 ? 1.561 6.362 -16.198 1.00 85.00 274 ASN A C 1
ATOM 2021 O O . ASN A 1 274 ? 0.470 6.015 -16.654 1.00 85.00 274 ASN A O 1
ATOM 2025 N N . TRP A 1 275 ? 1.745 7.544 -15.616 1.00 80.88 275 TRP A N 1
ATOM 2026 C CA . TRP A 1 275 ? 0.785 8.626 -15.801 1.00 80.88 275 TRP A CA 1
ATOM 2027 C C . TRP A 1 275 ? 1.321 9.549 -16.883 1.00 80.88 275 TRP A C 1
ATOM 2029 O O . TRP A 1 275 ? 2.131 10.444 -16.623 1.00 80.88 275 TRP A O 1
ATOM 2039 N N . ASP A 1 276 ? 0.852 9.318 -18.105 1.00 71.75 276 ASP A N 1
ATOM 2040 C CA . ASP A 1 276 ? 1.174 10.150 -19.252 1.00 71.75 276 ASP A CA 1
ATOM 2041 C C . ASP A 1 276 ? -0.079 10.591 -19.995 1.00 71.75 276 ASP A C 1
ATOM 2043 O O . ASP A 1 276 ? -1.019 9.824 -20.177 1.00 71.75 276 ASP A O 1
ATOM 2047 N N . SER A 1 277 ? -0.072 11.841 -20.445 1.00 60.94 277 SER A N 1
ATOM 2048 C CA . SER A 1 277 ? -1.035 12.358 -21.420 1.00 60.94 277 SER A CA 1
ATOM 2049 C C . SER A 1 277 ? -0.384 12.596 -22.787 1.00 60.94 277 SER A C 1
ATOM 2051 O O . SER A 1 277 ? -0.999 13.202 -23.663 1.00 60.94 277 SER A O 1
ATOM 2053 N N . THR A 1 278 ? 0.882 12.203 -22.943 1.00 64.94 278 THR A N 1
ATOM 2054 C CA . THR A 1 278 ? 1.706 12.380 -24.140 1.00 64.94 278 THR A CA 1
ATOM 2055 C C . THR A 1 278 ? 2.309 11.049 -24.597 1.00 64.94 278 THR A C 1
ATOM 2057 O O . THR A 1 278 ? 2.413 10.103 -23.824 1.00 64.94 278 THR A O 1
ATOM 2060 N N . ASP A 1 279 ? 2.633 10.960 -25.886 1.00 63.34 279 ASP A N 1
ATOM 2061 C CA . ASP A 1 279 ? 3.146 9.755 -26.551 1.00 63.34 279 ASP A CA 1
ATOM 2062 C C . ASP A 1 279 ? 4.687 9.691 -26.420 1.00 63.34 279 ASP A C 1
ATOM 2064 O O . ASP A 1 279 ? 5.348 10.695 -26.725 1.00 63.34 279 ASP A O 1
ATOM 2068 N N . PRO A 1 280 ? 5.280 8.563 -25.972 1.00 67.12 280 PRO A N 1
ATOM 2069 C CA . PRO A 1 280 ? 4.623 7.282 -25.707 1.00 67.12 280 PRO A CA 1
ATOM 2070 C C . PRO A 1 280 ? 4.110 7.128 -24.273 1.00 67.12 280 PRO A C 1
ATOM 2072 O O . PRO A 1 280 ? 4.865 7.185 -23.301 1.00 67.12 280 PRO A O 1
ATOM 2075 N N . ALA A 1 281 ? 2.820 6.816 -24.149 1.00 79.19 281 ALA A N 1
ATOM 2076 C CA . ALA A 1 281 ? 2.188 6.475 -22.882 1.00 79.19 281 ALA A CA 1
ATOM 2077 C C . ALA A 1 281 ? 2.324 4.964 -22.628 1.00 79.19 281 ALA A C 1
ATOM 2079 O O . ALA A 1 281 ? 1.367 4.216 -22.780 1.00 79.19 281 ALA A O 1
ATOM 2080 N N . ILE A 1 282 ? 3.514 4.472 -22.279 1.00 85.62 282 ILE A N 1
ATOM 2081 C CA . ILE A 1 282 ? 3.742 3.022 -22.105 1.00 85.62 282 ILE A CA 1
ATOM 2082 C C . ILE A 1 282 ? 3.669 2.620 -20.631 1.00 85.62 282 ILE A C 1
ATOM 2084 O O . ILE A 1 282 ? 4.291 3.253 -19.785 1.00 85.62 282 ILE A O 1
ATOM 2088 N N . SER A 1 283 ? 2.943 1.541 -20.351 1.00 89.31 283 SER A N 1
ATOM 2089 C CA . SER A 1 283 ? 2.952 0.817 -19.072 1.00 89.31 283 SER A CA 1
ATOM 2090 C C . SER A 1 283 ? 3.527 -0.584 -19.290 1.00 89.31 283 SER A C 1
ATOM 2092 O O . SER A 1 283 ? 3.719 -0.988 -20.433 1.00 89.31 283 SER A O 1
ATOM 2094 N N . TYR A 1 284 ? 3.815 -1.333 -18.231 1.00 93.06 284 TYR A N 1
ATOM 2095 C CA . TYR A 1 284 ? 4.458 -2.645 -18.339 1.00 93.06 284 TYR A CA 1
ATOM 2096 C C . TYR A 1 284 ? 3.793 -3.666 -17.430 1.00 93.06 284 TYR A C 1
ATOM 2098 O O . TYR A 1 284 ? 3.480 -3.346 -16.284 1.00 93.06 284 TYR A O 1
ATOM 2106 N N . ILE A 1 285 ? 3.646 -4.887 -17.932 1.00 94.12 285 ILE A N 1
ATOM 2107 C CA . ILE A 1 285 ? 3.509 -6.083 -17.108 1.00 94.12 285 ILE A CA 1
ATOM 2108 C C . ILE A 1 285 ? 4.882 -6.738 -17.016 1.00 94.12 285 ILE A C 1
ATOM 2110 O O . ILE A 1 285 ? 5.544 -6.925 -18.037 1.00 94.12 285 ILE A O 1
ATOM 2114 N N . LEU A 1 286 ? 5.293 -7.090 -15.805 1.00 97.31 286 LEU A N 1
ATOM 2115 C CA . LEU A 1 286 ? 6.452 -7.929 -15.533 1.00 97.31 286 LEU A CA 1
ATOM 2116 C C . LEU A 1 286 ? 5.954 -9.230 -14.907 1.00 97.31 286 LEU A C 1
ATOM 2118 O O . LEU A 1 286 ? 5.206 -9.168 -13.932 1.00 97.31 286 LEU A O 1
ATOM 2122 N N . PHE A 1 287 ? 6.361 -10.371 -15.457 1.00 96.75 287 PHE A N 1
ATOM 2123 C CA . PHE A 1 287 ? 5.915 -11.662 -14.951 1.00 96.75 287 PHE A CA 1
ATOM 2124 C C . PHE A 1 287 ? 6.632 -12.059 -13.658 1.00 96.75 287 PHE A C 1
ATOM 2126 O O . PHE A 1 287 ? 7.836 -11.805 -13.496 1.00 96.75 287 PHE A O 1
ATOM 2133 N N . GLY A 1 288 ? 5.879 -12.667 -12.742 1.00 97.50 288 GLY A N 1
ATOM 2134 C CA . GLY A 1 288 ? 6.416 -13.364 -11.580 1.00 97.50 288 GLY A CA 1
ATOM 2135 C C . GLY A 1 288 ? 7.235 -14.584 -12.006 1.00 97.50 288 GLY A C 1
ATOM 2136 O O . GLY A 1 288 ? 7.163 -15.030 -13.147 1.00 97.50 288 GLY A O 1
ATOM 2137 N N . LYS A 1 289 ? 8.090 -15.100 -11.116 1.00 97.06 289 LYS A N 1
ATOM 2138 C CA . LYS A 1 289 ? 8.812 -16.364 -11.355 1.00 97.06 289 LYS A CA 1
ATOM 2139 C C . LYS A 1 289 ? 9.505 -16.897 -10.111 1.00 97.06 289 LYS A C 1
ATOM 2141 O O . LYS A 1 289 ? 10.124 -16.152 -9.361 1.00 97.06 289 LYS A O 1
ATOM 2146 N N . GLY A 1 290 ? 9.591 -18.224 -10.027 1.00 94.56 290 GLY A N 1
ATOM 2147 C CA . GLY A 1 290 ? 10.380 -18.945 -9.016 1.00 94.56 290 GLY A CA 1
ATOM 2148 C C . GLY A 1 290 ? 11.902 -18.947 -9.225 1.00 94.56 290 GLY A C 1
ATOM 2149 O O . GLY A 1 290 ? 12.632 -19.626 -8.503 1.00 94.56 290 GLY A O 1
ATOM 2150 N N . THR A 1 291 ? 12.412 -18.251 -10.247 1.00 93.31 291 THR A N 1
ATOM 2151 C CA . THR A 1 291 ? 13.862 -18.112 -10.482 1.00 93.31 291 THR A CA 1
ATOM 2152 C C . THR A 1 291 ? 14.350 -16.737 -10.042 1.00 93.31 291 THR A C 1
ATOM 2154 O O . THR A 1 291 ? 13.578 -15.793 -9.940 1.00 93.31 291 THR A O 1
ATOM 2157 N N . SER A 1 292 ? 15.653 -16.598 -9.785 1.00 93.62 292 SER A N 1
ATOM 2158 C CA . SER A 1 292 ? 16.213 -15.345 -9.269 1.00 93.62 292 SER A CA 1
ATOM 2159 C C . SER A 1 292 ? 15.971 -14.154 -10.201 1.00 93.62 292 SER A C 1
ATOM 2161 O O . SER A 1 292 ? 16.241 -14.236 -11.404 1.00 93.62 292 SER A O 1
ATOM 2163 N N . PHE A 1 293 ? 15.594 -13.016 -9.622 1.00 97.06 293 PHE A N 1
ATOM 2164 C CA . PHE A 1 293 ? 15.564 -11.729 -10.309 1.00 97.06 293 PHE A CA 1
ATOM 2165 C C . PHE A 1 293 ? 16.937 -11.053 -10.268 1.00 97.06 293 PHE A C 1
ATOM 2167 O O . PHE A 1 293 ? 17.712 -11.213 -9.324 1.00 97.06 293 PHE A O 1
ATOM 2174 N N . ALA A 1 294 ? 17.250 -10.260 -11.293 1.00 97.38 294 ALA A N 1
ATOM 2175 C CA . ALA A 1 294 ? 18.397 -9.362 -11.233 1.00 97.38 294 ALA A CA 1
ATOM 2176 C C . ALA A 1 294 ? 18.097 -8.190 -10.274 1.00 97.38 294 ALA A C 1
ATOM 2178 O O . ALA A 1 294 ? 16.956 -7.734 -10.233 1.00 97.38 294 ALA A O 1
ATOM 2179 N N . PRO A 1 295 ? 19.099 -7.614 -9.577 1.00 98.06 295 PRO A N 1
ATOM 2180 C CA . PRO A 1 295 ? 18.903 -6.419 -8.746 1.00 98.06 295 PRO A CA 1
ATOM 2181 C C . PRO A 1 295 ? 18.264 -5.229 -9.484 1.00 98.06 295 PRO A C 1
ATOM 2183 O O . PRO A 1 295 ? 17.604 -4.388 -8.871 1.00 98.06 295 PRO A O 1
ATOM 2186 N N . LEU A 1 296 ? 18.512 -5.135 -10.796 1.00 98.00 296 LEU A N 1
ATOM 2187 C CA . LEU A 1 296 ? 17.932 -4.152 -11.703 1.00 98.00 296 LEU A CA 1
ATOM 2188 C C . LEU A 1 296 ? 17.338 -4.880 -12.915 1.00 98.00 296 LEU A C 1
ATOM 2190 O O . LEU A 1 296 ? 18.086 -5.457 -13.704 1.00 98.00 296 LEU A O 1
ATOM 2194 N N . VAL A 1 297 ? 16.018 -4.828 -13.063 1.00 98.06 297 VAL A N 1
ATOM 2195 C CA . VAL A 1 297 ? 15.273 -5.398 -14.192 1.00 98.06 297 VAL A CA 1
ATOM 2196 C C . VAL A 1 297 ? 14.991 -4.300 -15.211 1.00 98.06 297 VAL A C 1
ATOM 2198 O O . VAL A 1 297 ? 14.408 -3.272 -14.865 1.00 98.06 297 VAL A O 1
ATOM 2201 N N . ASP A 1 298 ? 15.415 -4.493 -16.460 1.00 97.00 298 ASP A N 1
ATOM 2202 C CA . ASP A 1 298 ? 15.210 -3.501 -17.515 1.00 97.00 298 ASP A CA 1
ATOM 2203 C C . ASP A 1 298 ? 13.857 -3.681 -18.217 1.00 97.00 298 ASP A C 1
ATOM 2205 O O . ASP A 1 298 ? 13.677 -4.608 -19.002 1.00 97.00 298 ASP A O 1
ATOM 2209 N N . LEU A 1 299 ? 12.915 -2.768 -17.966 1.00 95.31 299 LEU A N 1
ATOM 2210 C CA . LEU A 1 299 ? 11.570 -2.819 -18.552 1.00 95.31 299 LEU A CA 1
ATOM 2211 C C . LEU A 1 299 ? 11.569 -2.592 -20.069 1.00 95.31 299 LEU A C 1
ATOM 2213 O O . LEU A 1 299 ? 10.669 -3.059 -20.761 1.00 95.31 299 LEU A O 1
ATOM 2217 N N . LEU A 1 300 ? 12.578 -1.901 -20.609 1.00 93.81 300 LEU A N 1
ATOM 2218 C CA . LEU A 1 300 ? 12.684 -1.652 -22.050 1.00 93.81 300 LEU A CA 1
ATOM 2219 C C . LEU A 1 300 ? 13.161 -2.881 -22.832 1.00 93.81 300 LEU A C 1
ATOM 2221 O O . LEU A 1 300 ? 13.086 -2.885 -24.060 1.00 93.81 300 LEU A O 1
ATOM 2225 N N . ALA A 1 301 ? 13.658 -3.900 -22.128 1.00 95.81 301 ALA A N 1
ATOM 2226 C CA . ALA A 1 301 ? 14.145 -5.143 -22.709 1.00 95.81 301 ALA A CA 1
ATOM 2227 C C . ALA A 1 301 ? 13.088 -6.262 -22.722 1.00 95.81 301 ALA A C 1
ATOM 2229 O O . ALA A 1 301 ? 13.393 -7.354 -23.192 1.00 95.81 301 ALA A O 1
ATOM 2230 N N . LEU A 1 302 ? 11.874 -6.009 -22.217 1.00 95.56 302 LEU A N 1
ATOM 2231 C CA . LEU A 1 302 ? 10.794 -6.995 -22.217 1.00 95.56 302 LEU A CA 1
ATOM 2232 C C . LEU A 1 302 ? 10.371 -7.345 -23.650 1.00 95.56 302 LEU A C 1
ATOM 2234 O O . LEU A 1 302 ? 10.087 -6.464 -24.463 1.00 95.56 302 LEU A O 1
ATOM 2238 N N . ASP A 1 303 ? 10.306 -8.641 -23.941 1.00 94.75 303 ASP A N 1
ATOM 2239 C CA . ASP A 1 303 ? 10.061 -9.200 -25.275 1.00 94.75 303 ASP A CA 1
ATOM 2240 C C . ASP A 1 303 ? 8.914 -10.229 -25.306 1.00 94.75 303 ASP A C 1
ATOM 2242 O O . ASP A 1 303 ? 8.661 -10.851 -26.340 1.00 94.75 303 ASP A O 1
ATOM 2246 N N . GLY A 1 304 ? 8.203 -10.388 -24.187 1.00 94.62 304 GLY A N 1
ATOM 2247 C CA . GLY A 1 304 ? 7.140 -11.366 -23.991 1.00 94.62 304 GLY A CA 1
ATOM 2248 C C . GLY A 1 304 ? 7.531 -12.563 -23.123 1.00 94.62 304 GLY A C 1
ATOM 2249 O O . GLY A 1 304 ? 6.624 -13.258 -22.675 1.00 94.62 304 GLY A O 1
ATOM 2250 N N . THR A 1 305 ? 8.821 -12.820 -22.852 1.00 94.00 305 THR A N 1
ATOM 2251 C CA . THR A 1 305 ? 9.213 -13.958 -21.991 1.00 94.00 305 THR A CA 1
ATOM 2252 C C . THR A 1 305 ? 9.139 -13.642 -20.506 1.00 94.00 305 THR A C 1
ATOM 2254 O O . THR A 1 305 ? 8.680 -14.471 -19.734 1.00 94.00 305 THR A O 1
ATOM 2257 N N . ASP A 1 306 ? 9.589 -12.452 -20.109 1.00 94.06 306 ASP A N 1
ATOM 2258 C CA . ASP A 1 306 ? 9.579 -11.986 -18.713 1.00 94.06 306 ASP A CA 1
ATOM 2259 C C . ASP A 1 306 ? 8.506 -10.905 -18.474 1.00 94.06 306 ASP A C 1
ATOM 2261 O O . ASP A 1 306 ? 8.464 -10.282 -17.418 1.00 94.06 306 ASP A O 1
ATOM 2265 N N . GLY A 1 307 ? 7.659 -10.636 -19.468 1.00 95.69 307 GLY A N 1
ATOM 2266 C CA . GLY A 1 307 ? 6.641 -9.589 -19.432 1.00 95.69 307 GLY A CA 1
ATOM 2267 C C . GLY A 1 307 ? 6.513 -8.858 -20.765 1.00 95.69 307 GLY A C 1
ATOM 2268 O O . GLY A 1 307 ? 7.174 -9.198 -21.748 1.00 95.69 307 GLY A O 1
ATOM 2269 N N . PHE A 1 308 ? 5.664 -7.834 -20.811 1.00 94.44 308 PHE A N 1
ATOM 2270 C CA . PHE A 1 308 ? 5.380 -7.071 -22.026 1.00 94.44 308 PHE A CA 1
ATOM 2271 C C . PHE A 1 308 ? 4.978 -5.624 -21.727 1.00 94.44 308 PHE A C 1
ATOM 2273 O O . PHE A 1 308 ? 4.613 -5.261 -20.608 1.00 94.44 308 PHE A O 1
ATOM 2280 N N . SER A 1 309 ? 5.031 -4.777 -22.753 1.00 91.81 309 SER A N 1
ATOM 2281 C CA . SER A 1 309 ? 4.571 -3.394 -22.675 1.00 91.81 309 SER A CA 1
ATOM 2282 C C . SER A 1 309 ? 3.105 -3.255 -23.092 1.00 91.81 309 SER A C 1
ATOM 2284 O O . SER A 1 309 ? 2.615 -3.917 -24.005 1.00 91.81 309 SER A O 1
ATOM 2286 N N . ILE A 1 310 ? 2.404 -2.354 -22.415 1.00 86.94 310 ILE A N 1
ATOM 2287 C CA . ILE A 1 310 ? 1.045 -1.924 -22.720 1.00 86.94 310 ILE A CA 1
ATOM 2288 C C . ILE A 1 310 ? 1.138 -0.524 -23.316 1.00 86.94 310 ILE A C 1
ATOM 2290 O O . ILE A 1 310 ? 1.512 0.433 -22.628 1.00 86.94 310 ILE A O 1
ATOM 2294 N N . ASP A 1 311 ? 0.769 -0.405 -24.586 1.00 85.62 311 ASP A N 1
ATOM 2295 C CA . ASP A 1 311 ? 0.630 0.882 -25.253 1.00 85.62 311 ASP A CA 1
ATOM 2296 C C . ASP A 1 311 ? -0.678 1.574 -24.821 1.00 85.62 311 ASP A C 1
ATOM 2298 O O . ASP A 1 311 ? -1.772 1.138 -25.178 1.00 85.62 311 ASP A O 1
ATOM 2302 N N . ASN A 1 312 ? -0.570 2.664 -24.054 1.00 77.75 312 ASN A N 1
ATOM 2303 C CA . ASN A 1 312 ? -1.702 3.494 -23.617 1.00 77.75 312 ASN A CA 1
ATOM 2304 C C . ASN A 1 312 ? -1.917 4.713 -24.534 1.00 77.75 312 ASN A C 1
ATOM 2306 O O . ASN A 1 312 ? -2.506 5.719 -24.122 1.00 77.75 312 ASN A O 1
ATOM 2310 N N . ASN A 1 313 ? -1.447 4.648 -25.783 1.00 73.88 313 ASN A N 1
ATOM 2311 C CA . ASN A 1 313 ? -1.672 5.681 -26.786 1.00 73.88 313 ASN A CA 1
ATOM 2312 C C . ASN A 1 313 ? -3.154 6.088 -26.908 1.00 73.88 313 ASN A C 1
ATOM 2314 O O . ASN A 1 313 ? -4.086 5.328 -26.632 1.00 73.88 313 ASN A O 1
ATOM 2318 N N . GLY A 1 314 ? -3.373 7.343 -27.314 1.00 68.62 314 GLY A N 1
ATOM 2319 C CA . GLY A 1 314 ? -4.703 7.967 -27.351 1.00 68.62 314 GLY A CA 1
ATOM 2320 C C . GLY A 1 314 ? -5.062 8.795 -26.111 1.00 68.62 314 GLY A C 1
ATOM 2321 O O . GLY A 1 314 ? -6.224 9.156 -25.946 1.00 68.62 314 GLY A O 1
ATOM 2322 N N . GLY A 1 315 ? -4.076 9.131 -25.268 1.00 63.12 315 GLY A N 1
ATOM 2323 C CA . GLY A 1 315 ? -4.267 9.956 -24.067 1.00 63.12 315 GLY A CA 1
ATOM 2324 C C . GLY A 1 315 ? -4.821 9.185 -22.867 1.00 63.12 315 GLY A C 1
ATOM 2325 O O . GLY A 1 315 ? -5.390 9.797 -21.962 1.00 63.12 315 GLY A O 1
ATOM 2326 N N . ASN A 1 316 ? -4.682 7.858 -22.873 1.00 64.38 316 ASN A N 1
ATOM 2327 C CA . ASN A 1 316 ? -5.108 6.998 -21.780 1.00 64.38 316 ASN A CA 1
ATOM 2328 C C . ASN A 1 316 ? -3.975 6.849 -20.757 1.00 64.38 316 ASN A C 1
ATOM 2330 O O . ASN A 1 316 ? -2.796 6.883 -21.097 1.00 64.38 316 ASN A O 1
ATOM 2334 N N . PHE A 1 317 ? -4.341 6.654 -19.495 1.00 67.75 317 PHE A N 1
ATOM 2335 C CA . PHE A 1 317 ? -3.404 6.324 -18.427 1.00 67.75 317 PHE A CA 1
ATOM 2336 C C . PHE A 1 317 ? -4.040 5.290 -17.502 1.00 67.75 317 PHE A C 1
ATOM 2338 O O . PHE A 1 317 ? -5.266 5.225 -17.372 1.00 67.75 317 PHE A O 1
ATOM 2345 N N . LEU A 1 318 ? -3.208 4.499 -16.829 1.00 71.62 318 LEU A N 1
ATOM 2346 C CA . LEU A 1 318 ? -3.680 3.598 -15.785 1.00 71.62 318 LEU A CA 1
ATOM 2347 C C . LEU A 1 318 ? -3.957 4.411 -14.522 1.00 71.62 318 LEU A C 1
ATOM 2349 O O . LEU A 1 318 ? -3.054 5.033 -13.963 1.00 71.62 318 LEU A O 1
ATOM 2353 N N . SER A 1 319 ? -5.215 4.431 -14.080 1.00 63.59 319 SER A N 1
ATOM 2354 C CA . SER A 1 319 ? -5.635 5.166 -12.882 1.00 63.59 319 SER A CA 1
ATOM 2355 C C . SER A 1 319 ? -5.694 4.297 -11.627 1.00 63.59 319 SER A C 1
ATOM 2357 O O . SER A 1 319 ? -5.502 4.813 -10.527 1.00 63.59 319 SER A O 1
ATOM 2359 N N . PHE A 1 320 ? -5.968 3.000 -11.786 1.00 65.50 320 PHE A N 1
ATOM 2360 C CA . PHE A 1 320 ? -6.089 2.015 -10.713 1.00 65.50 320 PHE A CA 1
ATOM 2361 C C . PHE A 1 320 ? -5.621 0.648 -11.214 1.00 65.50 320 PHE A C 1
ATOM 2363 O O . PHE A 1 320 ? -5.731 0.360 -12.405 1.00 65.50 320 PHE A O 1
ATOM 2370 N N . VAL A 1 321 ? -5.109 -0.168 -10.300 1.00 67.38 321 VAL A N 1
ATOM 2371 C CA . VAL A 1 321 ? -4.661 -1.536 -10.555 1.00 67.38 321 VAL A CA 1
ATOM 2372 C C . VAL A 1 321 ? -5.337 -2.433 -9.534 1.00 67.38 321 VAL A C 1
ATOM 2374 O O . VAL A 1 321 ? -5.337 -2.113 -8.348 1.00 67.38 321 VAL A O 1
ATOM 2377 N N . GLY A 1 322 ? -5.920 -3.530 -9.993 1.00 61.41 322 GLY A N 1
ATOM 2378 C CA . GLY A 1 322 ? -6.478 -4.564 -9.138 1.00 61.41 322 GLY A CA 1
ATOM 2379 C C . GLY A 1 322 ? -6.650 -5.843 -9.935 1.00 61.41 322 GLY A C 1
ATOM 2380 O O . GLY A 1 322 ? -6.777 -5.798 -11.160 1.00 61.41 322 GLY A O 1
ATOM 2381 N N . THR A 1 323 ? -6.664 -6.969 -9.237 1.00 57.81 323 THR A N 1
ATOM 2382 C CA . THR A 1 323 ? -6.960 -8.256 -9.847 1.00 57.81 323 THR A CA 1
ATOM 2383 C C . THR A 1 323 ? -8.474 -8.390 -9.977 1.00 57.81 323 THR A C 1
ATOM 2385 O O . THR A 1 323 ? -9.237 -8.245 -9.021 1.00 57.81 323 THR A O 1
ATOM 2388 N N . LEU A 1 324 ? -8.934 -8.615 -11.200 1.00 48.25 324 LEU A N 1
ATOM 2389 C CA . LEU A 1 324 ? -10.237 -9.205 -11.441 1.00 48.25 324 LEU A CA 1
ATOM 2390 C C . LEU A 1 324 ? -9.908 -10.651 -11.789 1.00 48.25 324 LEU A C 1
ATOM 2392 O O . LEU A 1 324 ? -9.291 -10.880 -12.823 1.00 48.25 324 LEU A O 1
ATOM 2396 N N . GLY A 1 325 ? -10.227 -11.603 -10.907 1.00 51.06 325 GLY A N 1
ATOM 2397 C CA . GLY A 1 325 ? -10.100 -13.023 -11.262 1.00 51.06 325 GLY A CA 1
ATOM 2398 C C . GLY A 1 325 ? -10.870 -13.317 -12.552 1.00 51.06 325 GLY A C 1
ATOM 2399 O O . GLY A 1 325 ? -11.751 -12.536 -12.893 1.00 51.06 325 GLY A O 1
ATOM 2400 N N . ASP A 1 326 ? -10.550 -14.410 -13.242 1.00 51.72 326 ASP A N 1
ATOM 2401 C CA . ASP A 1 326 ? -11.066 -14.761 -14.575 1.00 51.72 326 ASP A CA 1
ATOM 2402 C C . ASP A 1 326 ? -12.544 -14.350 -14.812 1.00 51.72 326 ASP A C 1
ATOM 2404 O O . ASP A 1 326 ? -13.500 -15.003 -14.378 1.00 51.72 326 ASP A O 1
ATOM 2408 N N . ILE A 1 327 ? -12.730 -13.202 -15.475 1.00 60.12 327 ILE A N 1
ATOM 2409 C CA . ILE A 1 327 ? -14.041 -12.555 -15.647 1.00 60.12 327 ILE A CA 1
ATOM 2410 C C . ILE A 1 327 ? -14.797 -13.055 -16.876 1.00 60.12 327 ILE A C 1
ATOM 2412 O O . ILE A 1 327 ? -15.993 -12.780 -17.014 1.00 60.12 327 ILE A O 1
ATOM 2416 N N . ASN A 1 328 ? -14.115 -13.740 -17.791 1.00 57.56 328 ASN A N 1
ATOM 2417 C CA . ASN A 1 328 ? -14.702 -14.296 -19.007 1.00 57.56 328 ASN A CA 1
ATOM 2418 C C . ASN A 1 328 ? -14.708 -15.838 -19.001 1.00 57.56 328 ASN A C 1
ATOM 2420 O O . ASN A 1 328 ? -15.254 -16.435 -19.933 1.00 57.56 328 ASN A O 1
ATOM 2424 N N . ASN A 1 329 ? -14.224 -16.452 -17.919 1.00 51.62 329 ASN A N 1
ATOM 2425 C CA . ASN A 1 329 ? -14.130 -17.886 -17.689 1.00 51.62 329 ASN A CA 1
ATOM 2426 C C . ASN A 1 329 ? -13.327 -18.604 -18.796 1.00 51.62 329 ASN A C 1
ATOM 2428 O O . ASN A 1 329 ? -13.729 -19.689 -19.239 1.00 51.62 329 ASN A O 1
ATOM 2432 N N . ASP A 1 330 ? -12.261 -17.982 -19.308 1.00 67.12 330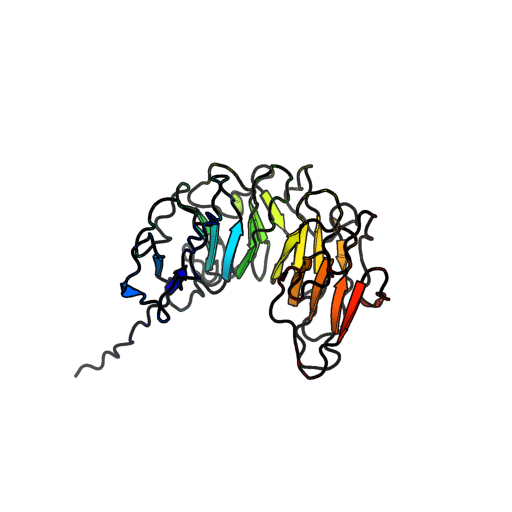 ASP A N 1
ATOM 2433 C CA . ASP A 1 330 ? -11.388 -18.582 -20.327 1.00 67.12 330 ASP A CA 1
ATOM 2434 C C . ASP A 1 330 ? -10.139 -19.273 -19.752 1.00 67.12 330 ASP A C 1
ATOM 2436 O O . ASP A 1 330 ? -9.439 -19.979 -20.486 1.00 67.12 330 ASP A O 1
ATOM 2440 N N . GLY A 1 331 ? -9.944 -19.193 -18.434 1.00 54.03 331 GLY A N 1
ATOM 2441 C CA . GLY A 1 331 ? -8.833 -19.804 -17.716 1.00 54.03 331 GLY A CA 1
ATOM 2442 C C . GLY A 1 331 ? -7.498 -19.086 -17.916 1.00 54.03 331 GLY A C 1
ATOM 2443 O O . GLY A 1 331 ? -6.461 -19.739 -17.747 1.00 54.03 331 GLY A O 1
ATOM 2444 N N . ILE A 1 332 ? -7.538 -17.806 -18.308 1.00 47.62 332 ILE A N 1
ATOM 2445 C CA . ILE A 1 332 ? -6.409 -16.876 -18.456 1.00 47.62 332 ILE A CA 1
ATOM 2446 C C . ILE A 1 332 ? -6.609 -15.679 -17.517 1.00 47.62 332 ILE A C 1
ATOM 2448 O O . ILE A 1 332 ? -7.760 -15.213 -17.346 1.00 47.62 332 ILE A O 1
#

Mean predicted aligned error: 8.34 Å

Radius of gyration: 21.14 Å; Cα contacts (8 Å, |Δi|>4): 917; chains: 1; bounding box: 55×68×50 Å